Protein AF-A0A8S2DH14-F1 (afdb_monomer)

Radius of gyration: 29.15 Å; Cα contacts (8 Å, |Δi|>4): 293; chains: 1; bounding box: 58×43×90 Å

Mean predicted aligned error: 15.16 Å

Organism: NCBI:txid1234261

Structure (mmCIF, N/CA/C/O backbone):
data_AF-A0A8S2DH14-F1
#
_entry.id   AF-A0A8S2DH14-F1
#
loop_
_atom_site.group_PDB
_atom_site.id
_atom_site.type_symbol
_atom_site.label_atom_id
_atom_site.label_alt_id
_atom_site.label_comp_id
_atom_site.label_asym_id
_atom_site.label_entity_id
_atom_site.label_seq_id
_atom_site.pdbx_PDB_ins_code
_atom_site.Cartn_x
_atom_site.Cartn_y
_atom_site.Cartn_z
_atom_site.occupancy
_atom_site.B_iso_or_equiv
_atom_site.auth_seq_id
_atom_site.auth_comp_id
_atom_site.auth_asym_id
_atom_site.auth_atom_id
_atom_site.pdbx_PDB_model_num
ATOM 1 N N . MET A 1 1 ? -22.260 26.539 -46.257 1.00 42.88 1 MET A N 1
ATOM 2 C CA . MET A 1 1 ? -20.957 26.061 -45.750 1.00 42.88 1 MET A CA 1
ATOM 3 C C . MET A 1 1 ? -20.647 24.767 -46.480 1.00 42.88 1 MET A C 1
ATOM 5 O O . MET A 1 1 ? -21.406 23.822 -46.324 1.00 42.88 1 MET A O 1
ATOM 9 N N . GLY A 1 2 ? -19.657 24.765 -47.376 1.00 46.06 2 GLY A N 1
ATOM 10 C CA . GLY A 1 2 ? -19.306 23.575 -48.156 1.00 46.06 2 GLY A CA 1
ATOM 11 C C . GLY A 1 2 ? -18.480 22.616 -47.307 1.00 46.06 2 GLY A C 1
ATOM 12 O O . GLY A 1 2 ? -17.455 23.019 -46.765 1.00 46.06 2 GLY A O 1
ATOM 13 N N . THR A 1 3 ? -18.944 21.380 -47.149 1.00 51.88 3 THR A N 1
ATOM 14 C CA . THR A 1 3 ? -18.203 20.317 -46.469 1.00 51.88 3 THR A CA 1
ATOM 15 C C . THR A 1 3 ? -17.083 19.818 -47.379 1.00 51.88 3 THR A C 1
ATOM 17 O O . THR A 1 3 ? -17.303 19.553 -48.561 1.00 51.88 3 THR A O 1
ATOM 20 N N . ILE A 1 4 ? -15.865 19.718 -46.840 1.00 51.81 4 ILE A N 1
ATOM 21 C CA . ILE A 1 4 ? -14.728 19.147 -47.567 1.00 51.81 4 ILE A CA 1
ATOM 22 C C . ILE A 1 4 ? -15.065 17.677 -47.870 1.00 51.81 4 ILE A C 1
ATOM 24 O O . ILE A 1 4 ? -15.436 16.949 -46.945 1.00 51.81 4 ILE A O 1
ATOM 28 N N . PRO A 1 5 ? -14.976 17.226 -49.136 1.00 62.69 5 PRO A N 1
ATOM 29 C CA . PRO A 1 5 ? -15.282 15.850 -49.495 1.00 62.69 5 PRO A CA 1
ATOM 30 C C . PRO A 1 5 ? -14.409 14.876 -48.686 1.00 62.69 5 PRO A C 1
ATOM 32 O O . PRO A 1 5 ? -13.194 15.079 -48.627 1.00 62.69 5 PRO A O 1
ATOM 35 N N . PRO A 1 6 ? -14.973 13.803 -48.101 1.00 59.50 6 PRO A N 1
ATOM 36 C CA . PRO A 1 6 ? -14.222 12.831 -47.301 1.00 59.50 6 PRO A CA 1
ATOM 37 C C . PRO A 1 6 ? -13.006 12.249 -48.031 1.00 59.50 6 PRO A C 1
ATOM 39 O O . PRO A 1 6 ? -11.978 11.990 -47.419 1.00 59.50 6 PRO A O 1
ATOM 42 N N . THR A 1 7 ? -13.087 12.110 -49.355 1.00 53.84 7 THR A N 1
ATOM 43 C CA . THR A 1 7 ? -11.982 11.682 -50.221 1.00 53.84 7 THR A CA 1
ATOM 44 C C . THR A 1 7 ? -10.825 12.673 -50.249 1.00 53.84 7 THR A C 1
ATOM 46 O O . THR A 1 7 ? -9.676 12.241 -50.285 1.00 53.84 7 THR A O 1
ATOM 49 N N . LEU A 1 8 ? -11.102 13.980 -50.195 1.00 52.19 8 LEU A N 1
ATOM 50 C CA . LEU A 1 8 ? -10.080 15.026 -50.119 1.00 52.19 8 LEU A CA 1
ATOM 51 C C . LEU A 1 8 ? -9.415 15.028 -48.736 1.00 52.19 8 LEU A C 1
ATOM 53 O O . LEU A 1 8 ? -8.199 15.118 -48.631 1.00 52.19 8 LEU A O 1
ATOM 57 N N . LEU A 1 9 ? -10.209 14.839 -47.678 1.00 56.41 9 LEU A N 1
ATOM 58 C CA . LEU A 1 9 ? -9.703 14.724 -46.309 1.00 56.41 9 LEU A CA 1
ATOM 59 C C . LEU A 1 9 ? -8.804 13.486 -46.154 1.00 56.41 9 LEU A C 1
ATOM 61 O O . LEU A 1 9 ? -7.712 13.576 -45.605 1.00 56.41 9 LEU A O 1
ATOM 65 N N . MET A 1 10 ? -9.222 12.346 -46.711 1.00 52.28 10 MET A N 1
ATOM 66 C CA . MET A 1 10 ? -8.449 11.102 -46.691 1.00 52.28 10 MET A CA 1
ATOM 67 C C . MET A 1 10 ? -7.148 11.219 -47.490 1.00 52.28 10 MET A C 1
ATOM 69 O O . MET A 1 10 ? -6.123 10.694 -47.073 1.00 52.28 10 MET A O 1
ATOM 73 N N . SER A 1 11 ? -7.163 11.926 -48.624 1.00 53.81 11 SER A N 1
ATOM 74 C CA . SER A 1 11 ? -5.949 12.153 -49.416 1.00 53.81 11 SER A CA 1
ATOM 75 C C . SER A 1 11 ? -5.001 13.155 -48.755 1.00 53.81 11 SER A C 1
ATOM 77 O O . SER A 1 11 ? -3.795 12.949 -48.818 1.00 53.81 11 SER A O 1
ATOM 79 N N . MET A 1 12 ? -5.511 14.156 -48.031 1.00 54.38 12 MET A N 1
ATOM 80 C CA . MET A 1 12 ? -4.683 15.020 -47.181 1.00 54.38 12 MET A CA 1
ATOM 81 C C . MET A 1 12 ? -4.032 14.235 -46.034 1.00 54.38 12 MET A C 1
ATOM 83 O O . MET A 1 12 ? -2.823 14.340 -45.850 1.00 54.38 12 MET A O 1
ATOM 87 N N . TYR A 1 13 ? -4.791 13.380 -45.338 1.00 53.69 13 TYR A N 1
ATOM 88 C CA . TYR A 1 13 ? -4.248 12.494 -44.300 1.00 53.69 13 TYR A CA 1
ATOM 89 C C . TYR A 1 13 ? -3.210 11.515 -44.861 1.00 53.69 13 TYR A C 1
ATOM 91 O O . TYR A 1 13 ? -2.157 11.326 -44.263 1.00 53.69 13 TYR A O 1
ATOM 99 N N . LEU A 1 14 ? -3.463 10.916 -46.027 1.00 51.41 14 LEU A N 1
ATOM 100 C CA . LEU A 1 14 ? -2.501 10.022 -46.676 1.00 51.41 14 LEU A CA 1
ATOM 101 C C . LEU A 1 14 ? -1.251 10.767 -47.157 1.00 51.41 14 LEU A C 1
ATOM 103 O O . LEU A 1 14 ? -0.165 10.204 -47.089 1.00 51.41 14 LEU A O 1
ATOM 107 N N . SER A 1 15 ? -1.368 12.023 -47.596 1.00 52.41 15 SER A N 1
ATOM 108 C CA . SER A 1 15 ? -0.214 12.863 -47.935 1.00 52.41 15 SER A CA 1
ATOM 109 C C . SER A 1 15 ? 0.594 13.284 -46.707 1.00 52.41 15 SER A C 1
ATOM 111 O O . SER A 1 15 ? 1.819 13.277 -46.782 1.00 52.41 15 SER A O 1
ATOM 113 N N . GLU A 1 16 ? -0.042 13.594 -45.574 1.00 51.75 16 GLU A N 1
ATOM 114 C CA . GLU A 1 16 ? 0.664 13.845 -44.308 1.00 51.75 16 GLU A CA 1
ATOM 115 C C . GLU A 1 16 ? 1.361 12.584 -43.791 1.00 51.75 16 GLU A C 1
ATOM 117 O O . GLU A 1 16 ? 2.526 12.639 -43.403 1.00 51.75 16 GLU A O 1
ATOM 122 N N . VAL A 1 17 ? 0.696 11.428 -43.863 1.00 52.25 17 VAL A N 1
ATOM 123 C CA . VAL A 1 17 ? 1.301 10.135 -43.519 1.00 52.25 17 VAL A CA 1
ATOM 124 C C . VAL A 1 17 ? 2.444 9.798 -44.478 1.00 52.25 17 VAL A C 1
ATOM 126 O O . VAL A 1 17 ? 3.484 9.337 -44.027 1.00 52.25 17 VAL A O 1
ATOM 129 N N . ALA A 1 18 ? 2.320 10.080 -45.777 1.00 52.22 18 ALA A N 1
ATOM 130 C CA . ALA A 1 18 ? 3.398 9.883 -46.746 1.00 52.22 18 ALA A CA 1
ATOM 131 C C . ALA A 1 18 ? 4.585 10.826 -46.498 1.00 52.22 18 ALA A C 1
ATOM 133 O O . ALA A 1 18 ? 5.729 10.404 -46.624 1.00 52.22 18 ALA A O 1
ATOM 134 N N . LEU A 1 19 ? 4.342 12.078 -46.096 1.00 53.91 19 LEU A N 1
ATOM 135 C CA . LEU A 1 19 ? 5.395 13.002 -45.665 1.00 53.91 19 LEU A CA 1
ATOM 136 C C . LEU A 1 19 ? 6.075 12.521 -44.380 1.00 53.91 19 LEU A C 1
ATOM 138 O O . LEU A 1 19 ? 7.290 12.637 -44.265 1.00 53.91 19 LEU A O 1
ATOM 142 N N . TYR A 1 20 ? 5.322 11.935 -43.448 1.00 47.81 20 TYR A N 1
ATOM 143 C CA . TYR A 1 20 ? 5.866 11.360 -42.219 1.00 47.81 20 TYR A CA 1
ATOM 144 C C . TYR A 1 20 ? 6.663 10.075 -42.484 1.00 47.81 20 TYR A C 1
ATOM 146 O O . TYR A 1 20 ? 7.730 9.883 -41.909 1.00 47.81 20 TYR A O 1
ATOM 154 N N . ILE A 1 21 ? 6.201 9.225 -43.405 1.00 51.66 21 ILE A N 1
ATOM 155 C CA . ILE A 1 21 ? 6.921 8.029 -43.863 1.00 51.66 21 ILE A CA 1
ATOM 156 C C . ILE A 1 21 ? 8.185 8.427 -44.622 1.00 51.66 21 ILE A C 1
ATOM 158 O O . ILE A 1 21 ? 9.225 7.839 -44.368 1.00 51.66 21 ILE A O 1
ATOM 162 N N . ASN A 1 22 ? 8.138 9.443 -45.487 1.00 50.62 22 ASN A N 1
ATOM 163 C CA . ASN A 1 22 ? 9.324 9.951 -46.177 1.00 50.62 22 ASN A CA 1
ATOM 164 C C . ASN A 1 22 ? 10.293 10.637 -45.210 1.00 50.62 22 ASN A C 1
ATOM 166 O O . ASN A 1 22 ? 11.495 10.504 -45.376 1.00 50.62 22 ASN A O 1
ATOM 170 N N . PHE A 1 23 ? 9.798 11.325 -44.177 1.00 60.16 23 PHE A N 1
ATOM 171 C CA . PHE A 1 23 ? 10.639 11.856 -43.104 1.00 60.16 23 PHE A CA 1
ATOM 172 C C . PHE A 1 23 ? 11.306 10.731 -42.310 1.00 60.16 23 PHE A C 1
ATOM 174 O O . PHE A 1 23 ? 12.488 10.836 -42.004 1.00 60.16 23 PHE A O 1
ATOM 181 N N . LEU A 1 24 ? 10.580 9.654 -41.997 1.00 46.53 24 LEU A N 1
ATOM 182 C CA . LEU A 1 24 ? 11.148 8.473 -41.353 1.00 46.53 24 LEU A CA 1
ATOM 183 C C . LEU A 1 24 ? 12.152 7.773 -42.276 1.00 46.53 24 LEU A C 1
ATOM 185 O O . LEU A 1 24 ? 13.243 7.466 -41.818 1.00 46.53 24 LEU A O 1
ATOM 189 N N . ASP A 1 25 ? 11.842 7.581 -43.560 1.00 47.50 25 ASP A N 1
ATOM 190 C CA . ASP A 1 25 ? 12.748 6.971 -44.542 1.00 47.50 25 ASP A CA 1
ATOM 191 C C . ASP A 1 25 ? 13.993 7.844 -44.750 1.00 47.50 25 ASP A C 1
ATOM 193 O O . ASP A 1 25 ? 15.090 7.314 -44.725 1.00 47.50 25 ASP A O 1
ATOM 197 N N . ASP A 1 26 ? 13.884 9.174 -44.819 1.00 50.38 26 ASP A N 1
ATOM 198 C CA . ASP A 1 26 ? 15.039 10.085 -44.860 1.00 50.38 26 ASP A CA 1
ATOM 199 C C . ASP A 1 26 ? 15.812 10.114 -43.535 1.00 50.38 26 ASP A C 1
ATOM 201 O O . ASP A 1 26 ? 17.038 10.224 -43.540 1.00 50.38 26 ASP A O 1
ATOM 205 N N . PHE A 1 27 ? 15.127 10.012 -42.393 1.00 51.66 27 PHE A N 1
ATOM 206 C CA . PHE A 1 27 ? 15.755 9.927 -41.074 1.00 51.66 27 PHE A CA 1
ATOM 207 C C . PHE A 1 27 ? 16.523 8.616 -40.911 1.00 51.66 27 PHE A C 1
ATOM 209 O O . PHE A 1 27 ? 17.618 8.625 -40.354 1.00 51.66 27 PHE A O 1
ATOM 216 N N . PHE A 1 28 ? 15.992 7.506 -41.428 1.00 46.25 28 PHE A N 1
ATOM 217 C CA . PHE A 1 28 ? 16.669 6.216 -41.451 1.00 46.25 28 PHE A CA 1
ATOM 218 C C . PHE A 1 28 ? 17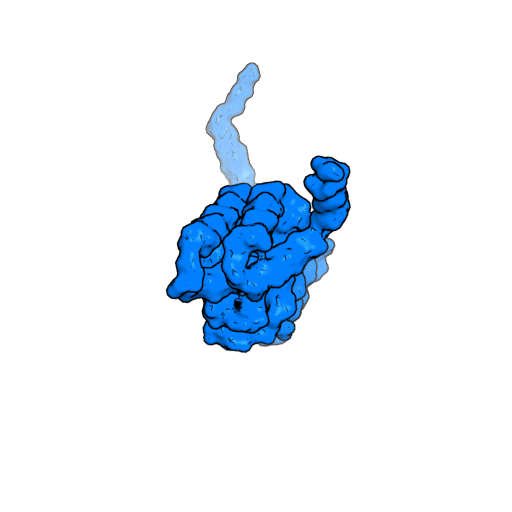.770 6.188 -42.520 1.00 46.25 28 PHE A C 1
ATOM 220 O O . PHE A 1 28 ? 18.884 5.793 -42.198 1.00 46.25 28 PHE A O 1
ATOM 227 N N . ARG A 1 29 ? 17.534 6.720 -43.727 1.00 45.66 29 ARG A N 1
ATOM 228 C CA . ARG A 1 29 ? 18.496 6.756 -44.844 1.00 45.66 29 ARG A CA 1
ATOM 229 C C . ARG A 1 29 ? 19.694 7.657 -44.598 1.00 45.66 29 ARG A C 1
ATOM 231 O O . ARG A 1 29 ? 20.824 7.229 -44.809 1.00 45.66 29 ARG A O 1
ATOM 238 N N . LYS A 1 30 ? 19.493 8.867 -44.063 1.00 45.09 30 LYS A N 1
ATOM 239 C CA . LYS A 1 30 ? 20.612 9.733 -43.637 1.00 45.09 30 LYS A CA 1
ATOM 240 C C . LYS A 1 30 ? 21.400 9.150 -42.466 1.00 45.09 30 LYS A C 1
ATOM 242 O O . LYS A 1 30 ? 22.522 9.585 -42.230 1.00 45.09 30 LYS A O 1
ATOM 247 N N . LYS A 1 31 ? 20.839 8.172 -41.747 1.00 44.69 31 LYS A N 1
ATOM 248 C CA . LYS A 1 31 ? 21.550 7.384 -40.734 1.00 44.69 31 LYS A CA 1
ATOM 249 C C . LYS A 1 31 ? 22.235 6.136 -41.304 1.00 44.69 31 LYS A C 1
ATOM 251 O O . LYS A 1 31 ? 23.072 5.579 -40.607 1.00 44.69 31 LYS A O 1
ATOM 256 N N . THR A 1 32 ? 21.903 5.708 -42.525 1.00 41.78 32 THR A N 1
ATOM 257 C CA . THR A 1 32 ? 22.422 4.477 -43.154 1.00 41.78 32 THR A CA 1
ATOM 258 C C . THR A 1 32 ? 23.358 4.699 -44.346 1.00 41.78 32 THR A C 1
ATOM 260 O O . THR A 1 32 ? 23.908 3.722 -44.833 1.00 41.78 32 THR A O 1
ATOM 263 N N . ASP A 1 33 ? 23.600 5.933 -44.802 1.00 34.25 33 ASP A N 1
ATOM 264 C CA . ASP A 1 33 ? 24.620 6.222 -45.838 1.00 34.25 33 ASP A CA 1
ATOM 265 C C . ASP A 1 33 ? 26.063 6.313 -45.288 1.00 34.25 33 ASP A C 1
ATOM 267 O O . ASP A 1 33 ? 27.000 6.701 -45.988 1.00 34.25 33 ASP A O 1
ATOM 271 N N . HIS A 1 34 ? 26.271 5.890 -44.039 1.00 37.38 34 HIS A N 1
ATOM 272 C CA . HIS A 1 34 ? 27.568 5.404 -43.588 1.00 37.38 34 HIS A CA 1
ATOM 273 C C . HIS A 1 34 ? 27.504 3.884 -43.444 1.00 37.38 34 HIS A C 1
ATOM 275 O O . HIS A 1 34 ? 26.633 3.351 -42.764 1.00 37.38 34 HIS A O 1
ATOM 281 N N . ASP A 1 35 ? 28.455 3.230 -44.104 1.00 34.91 35 ASP A N 1
ATOM 282 C CA . ASP A 1 35 ? 28.741 1.796 -44.247 1.00 34.91 35 ASP A CA 1
ATOM 283 C C . ASP A 1 35 ? 28.979 1.018 -42.926 1.00 34.91 35 ASP A C 1
ATOM 285 O O . ASP A 1 35 ? 29.773 0.082 -42.848 1.00 34.91 35 ASP A O 1
ATOM 289 N N . THR A 1 36 ? 28.284 1.369 -41.850 1.00 34.41 36 THR A N 1
ATOM 290 C CA . THR A 1 36 ? 28.313 0.675 -40.568 1.00 34.41 36 THR A CA 1
ATOM 291 C C . THR A 1 36 ? 26.886 0.419 -40.114 1.00 34.41 36 THR A C 1
ATOM 293 O O . THR A 1 36 ? 26.244 1.227 -39.445 1.00 34.41 36 THR A O 1
ATOM 296 N N . VAL A 1 37 ? 26.409 -0.793 -40.395 1.00 36.47 37 VAL A N 1
ATOM 297 C CA . VAL A 1 37 ? 25.467 -1.487 -39.510 1.00 36.47 37 VAL A CA 1
ATOM 298 C C . VAL A 1 37 ? 26.201 -1.743 -38.185 1.00 36.47 37 VAL A C 1
ATOM 300 O O . VAL A 1 37 ? 26.492 -2.876 -37.813 1.00 36.47 37 VAL A O 1
ATOM 303 N N . ASP A 1 38 ? 26.535 -0.671 -37.469 1.00 38.56 38 ASP A N 1
ATOM 304 C CA . ASP A 1 38 ? 26.726 -0.725 -36.036 1.00 38.56 38 ASP A CA 1
ATOM 305 C C . ASP A 1 38 ? 25.326 -0.953 -35.482 1.00 38.56 38 ASP A C 1
ATOM 307 O O . ASP A 1 38 ? 24.526 -0.040 -35.267 1.00 38.56 38 ASP A O 1
ATOM 311 N N . ARG A 1 39 ? 25.019 -2.234 -35.258 1.00 42.91 39 ARG A N 1
ATOM 312 C CA . ARG A 1 39 ? 24.286 -2.614 -34.055 1.00 42.91 39 ARG A CA 1
ATOM 313 C C . ARG A 1 39 ? 24.833 -1.715 -32.954 1.00 42.91 39 ARG A C 1
ATOM 315 O O . ARG A 1 39 ? 25.986 -1.902 -32.579 1.00 42.91 39 ARG A O 1
ATOM 322 N N . LEU A 1 40 ? 24.071 -0.715 -32.507 1.00 50.03 40 LEU A N 1
ATOM 323 C CA . LEU A 1 40 ? 24.457 0.058 -31.334 1.00 50.03 40 LEU A CA 1
ATOM 324 C C . LEU A 1 40 ? 24.786 -0.987 -30.271 1.00 50.03 40 LEU A C 1
ATOM 326 O O . LEU A 1 40 ? 23.909 -1.764 -29.887 1.00 50.03 40 LEU A O 1
ATOM 330 N N . SER A 1 41 ? 26.062 -1.097 -29.901 1.00 62.97 41 SER A N 1
ATOM 331 C CA . SER A 1 41 ? 26.465 -2.000 -28.834 1.00 62.97 41 SER A CA 1
ATOM 332 C C . SER A 1 41 ? 25.617 -1.650 -27.614 1.00 62.97 41 SER A C 1
ATOM 334 O O . SER A 1 41 ? 25.221 -0.490 -27.447 1.00 62.97 41 SER A O 1
ATOM 336 N N . SER A 1 42 ? 25.307 -2.620 -26.756 1.00 63.62 42 SER A N 1
ATOM 337 C CA . SER A 1 42 ? 24.487 -2.357 -25.566 1.00 63.62 42 SER A CA 1
ATOM 338 C C . SER A 1 42 ? 25.031 -1.177 -24.746 1.00 63.62 42 SER A C 1
ATOM 340 O O . SER A 1 42 ? 24.257 -0.394 -24.210 1.00 63.62 42 SER A O 1
ATOM 342 N N . GLN A 1 43 ? 26.348 -0.951 -24.781 1.00 69.25 43 GLN A N 1
ATOM 343 C CA . GLN A 1 43 ? 27.013 0.227 -24.224 1.00 69.25 43 GLN A CA 1
ATOM 344 C C . GLN A 1 43 ? 26.606 1.559 -24.886 1.00 69.25 43 GLN A C 1
ATOM 346 O O . GLN A 1 43 ? 26.261 2.506 -24.187 1.00 69.25 43 GLN A O 1
ATOM 351 N N . SER A 1 44 ? 26.579 1.647 -26.220 1.00 69.56 44 SER A N 1
ATOM 352 C CA . SER A 1 44 ? 26.161 2.867 -26.931 1.00 69.56 44 SER A CA 1
ATOM 353 C C . SER A 1 44 ? 24.688 3.218 -26.674 1.00 69.56 44 SER A C 1
ATOM 355 O O . SER A 1 44 ? 24.324 4.396 -26.565 1.00 69.56 44 SER A O 1
ATOM 357 N N . LEU A 1 45 ? 23.833 2.199 -26.516 1.00 71.62 45 LEU A N 1
ATOM 358 C CA . LEU A 1 45 ? 22.436 2.384 -26.115 1.00 71.62 45 LEU A CA 1
ATOM 359 C C . LEU A 1 45 ? 22.323 2.945 -24.695 1.00 71.62 45 LEU A C 1
ATOM 361 O O . LEU A 1 45 ? 21.574 3.903 -24.487 1.00 71.62 45 LEU A O 1
ATOM 365 N N . VAL A 1 46 ? 23.082 2.395 -23.741 1.00 74.69 46 VAL A N 1
ATOM 366 C CA . VAL A 1 46 ? 23.099 2.887 -22.357 1.00 74.69 46 VAL A CA 1
ATOM 367 C C . VAL A 1 46 ? 23.617 4.325 -22.290 1.00 74.69 46 VAL A C 1
ATOM 369 O O . VAL A 1 46 ? 22.960 5.175 -21.694 1.00 74.69 46 VAL A O 1
ATOM 372 N N . GLU A 1 47 ? 24.728 4.643 -22.956 1.00 79.44 47 GLU A N 1
ATOM 373 C CA . GLU A 1 47 ? 25.288 6.001 -22.976 1.00 79.44 47 GLU A CA 1
ATOM 374 C C . GLU A 1 47 ? 24.307 7.022 -23.561 1.00 79.44 47 GLU A C 1
ATOM 376 O O . GLU A 1 47 ? 24.133 8.113 -23.012 1.00 79.44 47 GLU A O 1
ATOM 381 N N . THR A 1 48 ? 23.613 6.661 -24.642 1.00 77.12 48 THR A N 1
ATOM 382 C CA . THR A 1 48 ? 22.578 7.520 -25.231 1.00 77.12 48 THR A CA 1
ATOM 383 C C . THR A 1 48 ? 21.409 7.713 -24.262 1.00 77.12 48 THR A C 1
ATOM 385 O O . THR A 1 48 ? 20.904 8.826 -24.117 1.00 77.12 48 THR A O 1
ATOM 388 N N . CYS A 1 49 ? 20.996 6.651 -23.567 1.00 81.38 49 CYS A N 1
ATOM 389 C CA . CYS A 1 49 ? 19.933 6.713 -22.570 1.00 81.38 49 CYS A CA 1
ATOM 390 C C . CYS A 1 49 ? 20.311 7.617 -21.386 1.00 81.38 49 CYS A C 1
ATOM 392 O O . CYS A 1 49 ? 19.515 8.467 -20.991 1.00 81.38 49 CYS A O 1
ATOM 394 N N . LEU A 1 50 ? 21.535 7.495 -20.865 1.00 82.81 50 LEU A N 1
ATOM 395 C CA . LEU A 1 50 ? 22.058 8.348 -19.795 1.00 82.81 50 LEU A CA 1
ATOM 396 C C . LEU A 1 50 ? 22.100 9.819 -20.220 1.00 82.81 50 LEU A C 1
ATOM 398 O O . LEU A 1 50 ? 21.604 10.682 -19.504 1.00 82.81 50 LEU A O 1
ATOM 402 N N . GLN A 1 51 ? 22.589 10.108 -21.428 1.00 81.12 51 GLN A N 1
ATOM 403 C CA . GLN A 1 51 ? 22.592 11.475 -21.953 1.00 81.12 51 GLN A CA 1
ATOM 404 C C . GLN A 1 51 ? 21.185 12.069 -22.073 1.00 81.12 51 GLN A C 1
ATOM 406 O O . GLN A 1 51 ? 21.020 13.276 -21.899 1.00 81.12 51 GLN A O 1
ATOM 411 N N . LEU A 1 52 ? 20.175 11.265 -22.414 1.00 76.19 52 LEU A N 1
ATOM 412 C CA . LEU A 1 52 ? 18.788 11.731 -22.466 1.00 76.19 52 LEU A CA 1
ATOM 413 C C . LEU A 1 52 ? 18.221 11.961 -21.062 1.00 76.19 52 LEU A C 1
ATOM 415 O O . LEU A 1 52 ? 17.613 13.006 -20.833 1.00 76.19 52 LEU A O 1
ATOM 419 N N . LEU A 1 53 ? 18.486 11.050 -20.121 1.00 78.44 53 LEU A N 1
ATOM 420 C CA . LEU A 1 53 ? 18.107 11.207 -18.714 1.00 78.44 53 LEU A CA 1
ATOM 421 C C . LEU A 1 53 ? 18.694 12.492 -18.105 1.00 78.44 53 LEU A C 1
ATOM 423 O O . LEU A 1 53 ? 17.959 13.208 -17.421 1.00 78.44 53 LEU A O 1
ATOM 427 N N . ASP A 1 54 ? 19.954 12.811 -18.424 1.00 74.06 54 ASP A N 1
ATOM 428 C CA . ASP A 1 54 ? 20.674 14.009 -17.965 1.00 74.06 54 ASP A CA 1
ATOM 429 C C . ASP A 1 54 ? 20.200 15.305 -18.650 1.00 74.06 54 ASP A C 1
ATOM 431 O O . ASP A 1 54 ? 20.168 16.375 -18.037 1.00 74.06 54 ASP A O 1
ATOM 435 N N . LYS A 1 55 ? 19.844 15.244 -19.942 1.00 67.19 55 LYS A N 1
ATOM 436 C CA . LYS A 1 55 ? 19.374 16.412 -20.715 1.00 67.19 55 LYS A CA 1
ATOM 437 C C . LYS A 1 55 ? 17.942 16.804 -20.381 1.00 67.19 55 LYS A C 1
ATOM 439 O O . LYS A 1 55 ? 17.584 17.979 -20.511 1.00 67.19 55 LYS A O 1
ATOM 444 N N . GLU A 1 56 ? 17.116 15.845 -19.976 1.00 62.16 56 GLU A N 1
ATOM 445 C CA . GLU A 1 56 ? 15.767 16.110 -19.500 1.00 62.16 56 GLU A CA 1
ATOM 446 C C . GLU A 1 56 ? 15.830 16.889 -18.177 1.00 62.16 56 GLU A C 1
ATOM 448 O O . GLU A 1 56 ? 15.832 16.319 -17.090 1.00 62.16 56 GLU A O 1
ATOM 453 N N . ARG A 1 57 ? 15.816 18.227 -18.282 1.00 51.88 57 ARG A N 1
ATOM 454 C CA . ARG A 1 57 ? 15.686 19.193 -17.168 1.00 51.88 57 ARG A CA 1
ATOM 455 C C . ARG A 1 57 ? 14.412 19.021 -16.325 1.00 51.88 57 ARG A C 1
ATOM 457 O O . ARG A 1 57 ? 14.193 19.790 -15.395 1.00 51.88 57 ARG A O 1
ATOM 464 N N . ILE A 1 58 ? 13.547 18.081 -16.689 1.00 55.53 58 ILE A N 1
ATOM 465 C CA . ILE A 1 58 ? 12.231 17.864 -16.108 1.00 55.53 58 ILE A CA 1
ATOM 466 C C . ILE A 1 58 ? 12.285 16.536 -15.358 1.00 55.53 58 ILE A C 1
ATOM 468 O O . ILE A 1 58 ? 12.758 15.530 -15.884 1.00 55.53 58 ILE A O 1
ATOM 472 N N . GLU A 1 59 ? 11.750 16.521 -14.142 1.00 72.88 59 GLU A N 1
ATOM 473 C CA . GLU A 1 59 ? 11.602 15.328 -13.299 1.00 72.88 59 GLU A CA 1
ATOM 474 C C . GLU A 1 59 ? 10.641 14.265 -13.896 1.00 72.88 59 GLU A C 1
ATOM 476 O O . GLU A 1 59 ? 10.287 13.297 -13.225 1.00 72.88 59 GLU A O 1
ATOM 481 N N . LEU A 1 60 ? 10.200 14.435 -15.149 1.00 82.88 60 LEU A N 1
ATOM 482 C CA . LEU A 1 60 ? 9.269 13.565 -15.862 1.00 82.88 60 LEU A CA 1
ATOM 483 C C . LEU A 1 60 ? 10.016 12.677 -16.856 1.00 82.88 60 LEU A C 1
ATOM 485 O O . LEU A 1 60 ? 10.689 13.181 -17.749 1.00 82.88 60 LEU A O 1
ATOM 489 N N . LEU A 1 61 ? 9.819 11.366 -16.745 1.00 86.25 61 LEU A N 1
ATOM 490 C CA . LEU A 1 61 ? 10.326 10.380 -17.693 1.00 86.25 61 LEU A CA 1
ATOM 491 C C . LEU A 1 61 ? 9.468 10.355 -18.973 1.00 86.25 61 LEU A C 1
ATOM 493 O O . LEU A 1 61 ? 8.251 10.123 -18.929 1.00 86.25 61 LEU A O 1
ATOM 497 N N . THR A 1 62 ? 10.098 10.571 -20.128 1.00 86.94 62 THR A N 1
ATOM 498 C CA . THR A 1 62 ? 9.422 10.526 -21.434 1.00 86.94 62 THR A CA 1
ATOM 499 C C . THR A 1 62 ? 9.284 9.102 -21.982 1.00 86.94 62 THR A C 1
ATOM 501 O O . THR A 1 62 ? 10.043 8.199 -21.628 1.00 86.94 62 THR A O 1
ATOM 504 N N . VAL A 1 63 ? 8.333 8.893 -22.904 1.00 85.75 63 VAL A N 1
ATOM 505 C CA . VAL A 1 63 ? 8.148 7.596 -23.587 1.00 85.75 63 VAL A CA 1
ATOM 506 C C . VAL A 1 63 ? 9.399 7.157 -24.347 1.00 85.75 63 VAL A C 1
ATOM 508 O O . VAL A 1 63 ? 9.703 5.967 -24.385 1.00 85.75 63 VAL A O 1
ATOM 511 N N . GLN A 1 64 ? 10.157 8.103 -24.909 1.00 83.25 64 GLN A N 1
ATOM 512 C CA . GLN A 1 64 ? 11.391 7.808 -25.633 1.00 83.25 64 GLN A CA 1
ATOM 513 C C . GLN A 1 64 ? 12.425 7.176 -24.699 1.00 83.25 64 GLN A C 1
ATOM 515 O O . GLN A 1 64 ? 12.945 6.104 -25.003 1.00 83.25 64 GLN A O 1
ATOM 520 N N . VAL A 1 65 ? 12.676 7.797 -23.544 1.00 84.81 65 VAL A N 1
ATOM 521 C CA . VAL A 1 65 ? 13.630 7.275 -22.557 1.00 84.81 65 VAL A CA 1
ATOM 522 C C . VAL A 1 65 ? 13.137 5.955 -21.967 1.00 84.81 65 VAL A C 1
ATOM 524 O O . VAL A 1 65 ? 13.901 4.994 -21.906 1.00 84.81 65 VAL A O 1
ATOM 527 N N . ALA A 1 66 ? 11.850 5.857 -21.617 1.00 87.44 66 ALA A N 1
ATOM 528 C CA . ALA A 1 66 ? 11.266 4.616 -21.109 1.00 87.44 66 ALA A CA 1
ATOM 529 C C . ALA A 1 66 ? 11.408 3.451 -22.109 1.00 87.44 66 ALA A C 1
ATOM 531 O O . ALA A 1 66 ? 11.738 2.325 -21.730 1.00 87.44 66 ALA A O 1
ATOM 532 N N . THR A 1 67 ? 11.216 3.721 -23.402 1.00 85.00 67 THR A N 1
ATOM 533 C CA . THR A 1 67 ? 11.386 2.720 -24.465 1.00 85.00 67 THR A CA 1
ATOM 534 C C . THR A 1 67 ? 12.847 2.297 -24.590 1.00 85.00 67 THR A C 1
ATOM 536 O O . THR A 1 67 ? 13.127 1.112 -24.728 1.00 85.00 67 THR A O 1
ATOM 539 N N . MET A 1 68 ? 13.797 3.232 -24.493 1.00 83.38 68 MET A N 1
ATOM 540 C CA . MET A 1 68 ? 15.225 2.901 -24.548 1.00 83.38 68 MET A CA 1
ATOM 541 C C . MET A 1 68 ? 15.661 2.026 -23.373 1.00 83.38 68 MET A C 1
ATOM 543 O O . MET A 1 68 ? 16.342 1.030 -23.599 1.00 83.38 68 MET A O 1
ATOM 547 N N . ILE A 1 69 ? 15.211 2.336 -22.153 1.00 86.25 69 ILE A N 1
ATOM 548 C CA . ILE A 1 69 ? 15.446 1.482 -20.980 1.00 86.25 69 ILE A CA 1
ATOM 549 C C . ILE A 1 69 ? 14.858 0.087 -21.228 1.00 86.25 69 ILE A C 1
ATOM 551 O O . ILE A 1 69 ? 15.558 -0.906 -21.074 1.00 86.25 69 ILE A O 1
ATOM 555 N N . SER A 1 70 ? 13.617 -0.009 -21.708 1.00 86.81 70 SER A N 1
ATOM 556 C CA . SER A 1 70 ? 12.972 -1.303 -21.998 1.00 86.81 70 SER A CA 1
ATOM 557 C C . SER A 1 70 ? 13.730 -2.120 -23.045 1.00 86.81 70 SER A C 1
ATOM 559 O O . SER A 1 70 ? 13.860 -3.337 -22.915 1.00 86.81 70 SER A O 1
ATOM 561 N N . THR A 1 71 ? 14.280 -1.462 -24.066 1.00 82.31 71 THR A N 1
ATOM 562 C CA . THR A 1 71 ? 15.152 -2.103 -25.056 1.00 82.31 71 THR A CA 1
ATOM 563 C C . THR A 1 71 ? 16.424 -2.633 -24.399 1.00 82.31 71 THR A C 1
ATOM 565 O O . THR A 1 71 ? 16.788 -3.777 -24.652 1.00 82.31 71 THR A O 1
ATOM 568 N N . VAL A 1 72 ? 17.073 -1.862 -23.517 1.00 80.88 72 VAL A N 1
ATOM 569 C CA . VAL A 1 72 ? 18.256 -2.317 -22.758 1.00 80.88 72 VAL A CA 1
ATOM 570 C C . VAL A 1 72 ? 17.928 -3.565 -21.929 1.00 80.88 72 VAL A C 1
ATOM 572 O O . VAL A 1 72 ? 18.676 -4.540 -22.003 1.00 80.88 72 VAL A O 1
ATOM 575 N N . LEU A 1 73 ? 16.793 -3.563 -21.218 1.00 81.38 73 LEU A N 1
ATOM 576 C CA . LEU A 1 73 ? 16.338 -4.676 -20.372 1.00 81.38 73 LEU A CA 1
ATOM 577 C C . LEU A 1 73 ? 15.985 -5.947 -21.169 1.00 81.38 73 LEU A C 1
ATOM 579 O O . LEU A 1 73 ? 16.229 -7.053 -20.697 1.00 81.38 73 LEU A O 1
ATOM 583 N N . SER A 1 74 ? 15.412 -5.804 -22.369 1.00 76.69 74 SER A N 1
ATOM 584 C CA . SER A 1 74 ? 14.870 -6.929 -23.155 1.00 76.69 74 SER A CA 1
ATOM 585 C C . SER A 1 74 ? 15.833 -7.515 -24.190 1.00 76.69 74 SER A C 1
ATOM 587 O O . SER A 1 74 ? 15.746 -8.701 -24.502 1.00 76.69 74 SER A O 1
ATOM 589 N N . THR A 1 75 ? 16.730 -6.706 -24.759 1.00 65.06 75 THR A N 1
ATOM 590 C CA . THR A 1 75 ? 17.548 -7.117 -25.917 1.00 65.06 75 THR A CA 1
ATOM 591 C C . THR A 1 75 ? 18.938 -7.612 -25.559 1.00 65.06 75 THR A C 1
ATOM 593 O O . THR A 1 75 ? 19.603 -8.199 -26.415 1.00 65.06 75 THR A O 1
ATOM 596 N N . THR A 1 76 ? 19.387 -7.411 -24.321 1.00 58.03 76 THR A N 1
ATOM 597 C CA . THR A 1 76 ? 20.760 -7.752 -23.965 1.00 58.03 76 THR A CA 1
ATOM 598 C C . THR A 1 76 ? 20.812 -9.016 -23.118 1.00 58.03 76 THR A C 1
ATOM 600 O O . THR A 1 76 ? 20.135 -9.079 -22.090 1.00 58.03 76 THR A O 1
ATOM 603 N N . PRO A 1 77 ? 21.618 -10.027 -23.498 1.00 56.62 77 PRO A N 1
ATOM 604 C CA . PRO A 1 77 ? 21.928 -11.128 -22.599 1.00 56.62 77 PRO A CA 1
ATOM 605 C C . PRO A 1 77 ? 22.399 -10.564 -21.256 1.00 56.62 77 PRO A C 1
ATOM 607 O O . PRO A 1 77 ? 23.250 -9.675 -21.230 1.00 56.62 77 PRO A O 1
ATOM 610 N N . GLN A 1 78 ? 21.882 -11.084 -20.137 1.00 57.19 78 GLN A N 1
ATOM 611 C CA . GLN A 1 78 ? 22.235 -10.630 -18.777 1.00 57.19 78 GLN A CA 1
ATOM 612 C C . GLN A 1 78 ? 23.755 -10.663 -18.488 1.00 57.19 78 GLN A C 1
ATOM 614 O O . GLN A 1 78 ? 24.213 -10.121 -17.487 1.00 57.19 7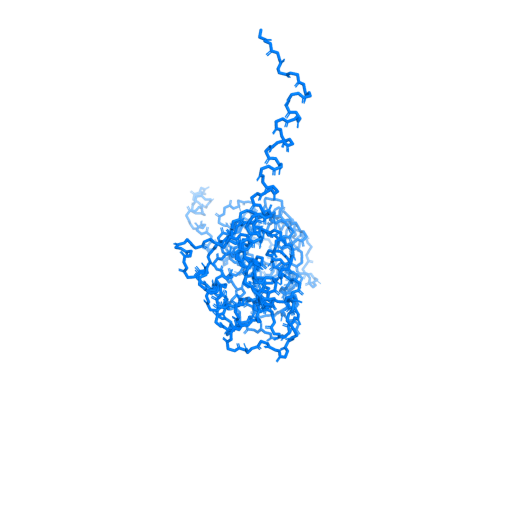8 GLN A O 1
ATOM 619 N N . THR A 1 79 ? 24.537 -11.308 -19.356 1.00 53.47 79 THR A N 1
ATOM 620 C CA . THR A 1 79 ? 25.995 -11.441 -19.302 1.00 53.47 79 THR A CA 1
ATOM 621 C C . THR A 1 79 ? 26.773 -10.326 -20.006 1.00 53.47 79 THR A C 1
ATOM 623 O O . THR A 1 79 ? 27.965 -10.202 -19.736 1.00 53.47 79 THR A O 1
ATOM 626 N N . ASP A 1 80 ? 26.141 -9.535 -20.882 1.00 57.12 80 ASP A N 1
ATOM 627 C CA . ASP A 1 80 ? 26.847 -8.652 -21.831 1.00 57.12 80 ASP A CA 1
ATOM 628 C C . ASP A 1 80 ? 26.758 -7.154 -21.484 1.00 57.12 80 ASP A C 1
ATOM 630 O O . ASP A 1 80 ? 27.521 -6.357 -22.031 1.00 57.12 80 ASP A O 1
ATOM 634 N N . ILE A 1 81 ? 25.873 -6.748 -20.563 1.00 63.66 81 ILE A N 1
ATOM 635 C CA . ILE A 1 81 ? 25.911 -5.393 -19.984 1.00 63.66 81 ILE A CA 1
ATOM 636 C C . ILE A 1 81 ? 26.753 -5.426 -18.719 1.00 63.66 81 ILE A C 1
ATOM 638 O O . ILE A 1 81 ? 26.496 -6.208 -17.802 1.00 63.66 81 ILE A O 1
ATOM 642 N N . ASP A 1 82 ? 27.731 -4.526 -18.650 1.00 69.38 82 ASP A N 1
ATOM 643 C CA . ASP A 1 82 ? 28.458 -4.273 -17.417 1.00 69.38 82 ASP A CA 1
ATOM 644 C C . ASP A 1 82 ? 27.471 -3.840 -16.322 1.00 69.38 82 ASP A C 1
ATOM 646 O O . ASP A 1 82 ? 26.707 -2.887 -16.481 1.00 69.38 82 ASP A O 1
ATOM 650 N N . LYS A 1 83 ? 27.501 -4.523 -15.176 1.00 74.06 83 LYS A N 1
ATOM 651 C CA . LYS A 1 83 ? 26.702 -4.163 -13.997 1.00 74.06 83 LYS A CA 1
ATOM 652 C C . LYS A 1 83 ? 26.870 -2.691 -13.617 1.00 74.06 83 LYS A C 1
ATOM 654 O O . LYS A 1 83 ? 25.937 -2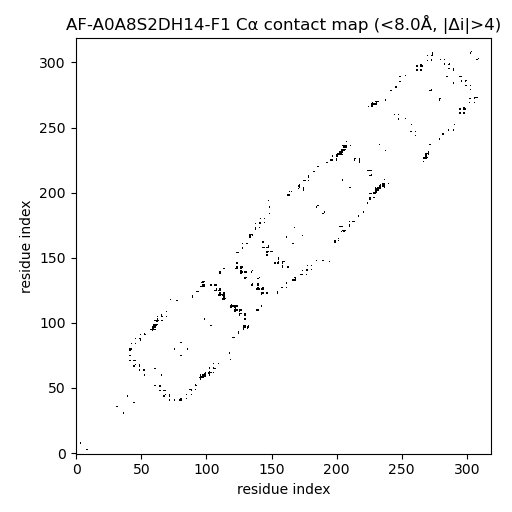.100 -13.081 1.00 74.06 83 LYS A O 1
ATOM 659 N N . SER A 1 84 ? 28.037 -2.107 -13.901 1.00 79.00 84 SER A N 1
ATOM 660 C CA . SER A 1 84 ? 28.296 -0.684 -13.685 1.00 79.00 84 SER A CA 1
ATOM 661 C C . SER A 1 84 ? 27.365 0.219 -14.511 1.00 79.00 84 SER A C 1
ATOM 663 O O . SER A 1 84 ? 26.889 1.229 -14.001 1.00 79.00 84 SER A O 1
ATOM 665 N N . GLU A 1 85 ? 27.024 -0.168 -15.740 1.00 79.12 85 GLU A N 1
ATOM 666 C CA . GLU A 1 85 ? 26.161 0.591 -16.649 1.00 79.12 85 GLU A CA 1
ATOM 667 C C . GLU A 1 85 ? 24.682 0.494 -16.257 1.00 79.12 85 GLU A C 1
ATOM 669 O O . GLU A 1 85 ? 23.973 1.503 -16.250 1.00 79.12 85 GLU A O 1
ATOM 674 N N . ILE A 1 86 ? 24.228 -0.689 -15.826 1.00 81.75 86 ILE A N 1
ATOM 675 C CA . ILE A 1 86 ? 22.895 -0.841 -15.221 1.00 81.75 86 ILE A CA 1
ATOM 676 C C . ILE A 1 86 ? 22.777 0.026 -13.968 1.00 81.75 86 ILE A C 1
ATOM 678 O O . ILE A 1 86 ? 21.831 0.800 -13.843 1.00 81.75 86 ILE A O 1
ATOM 682 N N . PHE A 1 87 ? 23.771 -0.035 -13.083 1.00 84.50 87 PHE A N 1
ATOM 683 C CA . PHE A 1 87 ? 23.785 0.778 -11.874 1.00 84.50 87 PHE A CA 1
ATOM 684 C C . PHE A 1 87 ? 23.744 2.282 -12.189 1.00 84.50 87 PHE A C 1
ATOM 686 O O . PHE A 1 87 ? 23.014 3.035 -11.548 1.00 84.50 87 PHE A O 1
ATOM 693 N N . ARG A 1 88 ? 24.473 2.748 -13.212 1.00 85.44 88 ARG A N 1
ATOM 694 C CA . ARG A 1 88 ? 24.413 4.152 -13.654 1.00 85.44 88 ARG A CA 1
ATOM 695 C C . ARG A 1 88 ? 23.015 4.550 -14.127 1.00 85.44 88 ARG A C 1
ATOM 697 O O . ARG A 1 88 ? 22.557 5.637 -13.777 1.00 85.44 88 ARG A O 1
ATOM 704 N N . LEU A 1 89 ? 22.333 3.687 -14.885 1.00 87.06 89 LEU A N 1
ATOM 705 C CA . LEU A 1 89 ? 20.949 3.926 -15.309 1.00 87.06 89 LEU A CA 1
ATOM 706 C C . LEU A 1 89 ? 19.993 3.998 -14.118 1.00 87.06 89 LEU A C 1
ATOM 708 O O . LEU A 1 89 ? 19.174 4.913 -14.056 1.00 87.06 89 LEU A O 1
ATOM 712 N N . GLU A 1 90 ? 20.126 3.080 -13.160 1.00 87.81 90 GLU A N 1
ATOM 713 C CA . GLU A 1 90 ? 19.331 3.085 -11.931 1.00 87.81 90 GLU A CA 1
ATOM 714 C C . GLU A 1 90 ? 19.502 4.396 -11.163 1.00 87.81 90 GLU A C 1
ATOM 716 O O . GLU A 1 90 ? 18.506 4.999 -10.770 1.00 87.81 90 GLU A O 1
ATOM 721 N N . GLN A 1 91 ? 20.745 4.857 -10.983 1.00 86.06 91 GLN A N 1
ATOM 722 C CA . GLN A 1 91 ? 21.045 6.110 -10.285 1.00 86.06 91 GLN A CA 1
ATOM 723 C C . GLN A 1 91 ? 20.482 7.329 -11.019 1.00 86.06 91 GLN A C 1
ATOM 725 O O . GLN A 1 91 ? 19.920 8.224 -10.389 1.00 86.06 91 GLN A O 1
ATOM 730 N N . ALA A 1 92 ? 20.587 7.367 -12.349 1.00 84.75 92 ALA A N 1
ATOM 731 C CA . ALA A 1 92 ? 20.022 8.454 -13.143 1.00 84.75 92 ALA A CA 1
ATOM 732 C C . ALA A 1 92 ? 18.486 8.493 -13.039 1.00 84.75 92 ALA A C 1
ATOM 734 O O . ALA A 1 92 ? 17.892 9.568 -12.920 1.00 84.75 92 ALA A O 1
ATOM 735 N N . LEU A 1 93 ? 17.836 7.327 -13.014 1.00 87.75 93 LEU A N 1
ATOM 736 C CA . LEU A 1 93 ? 16.383 7.206 -12.921 1.00 87.75 93 LEU A CA 1
ATOM 737 C C . LEU A 1 93 ? 15.831 7.624 -11.542 1.00 87.75 93 LEU A C 1
ATOM 739 O O . LEU A 1 93 ? 14.718 8.153 -11.476 1.00 87.75 93 LEU A O 1
ATOM 743 N N . LEU A 1 94 ? 16.627 7.536 -10.464 1.00 85.00 94 LEU A N 1
ATOM 744 C CA . LEU A 1 94 ? 16.243 8.033 -9.130 1.00 85.00 94 LEU A CA 1
ATOM 745 C C . LEU A 1 94 ? 15.829 9.509 -9.128 1.00 85.00 94 LEU A C 1
ATOM 747 O O . LEU A 1 94 ? 15.002 9.909 -8.309 1.00 85.00 94 LEU A O 1
ATOM 751 N N . THR A 1 95 ? 16.376 10.309 -10.045 1.00 81.00 95 THR A N 1
ATOM 752 C CA . THR A 1 95 ? 16.076 11.744 -10.164 1.00 81.00 95 THR A CA 1
ATOM 753 C C . THR A 1 95 ? 14.697 12.033 -10.762 1.00 81.00 95 THR A C 1
ATOM 755 O O . THR A 1 95 ? 14.219 13.165 -10.693 1.00 81.00 95 THR A O 1
ATOM 758 N N . LYS A 1 96 ? 14.029 11.027 -11.344 1.00 85.38 96 LYS A N 1
ATOM 759 C CA . LYS A 1 96 ? 12.710 11.177 -11.963 1.00 85.38 96 LYS A CA 1
ATOM 760 C C . LYS A 1 96 ? 11.614 10.967 -10.918 1.00 85.38 96 LYS A C 1
ATOM 762 O O . LYS A 1 96 ? 11.579 9.951 -10.216 1.00 85.38 96 LYS A O 1
ATOM 767 N N . THR A 1 97 ? 10.710 11.938 -10.803 1.00 82.88 97 THR A N 1
ATOM 768 C CA . THR A 1 97 ? 9.611 11.961 -9.824 1.00 82.88 97 THR A CA 1
ATOM 769 C C . THR A 1 97 ? 8.256 11.648 -10.455 1.00 82.88 97 THR A C 1
ATOM 771 O O . THR A 1 97 ? 7.338 11.280 -9.723 1.00 82.88 97 THR A O 1
ATOM 774 N N . GLY A 1 98 ? 8.134 11.699 -11.786 1.00 84.00 98 GLY A N 1
ATOM 775 C CA . GLY A 1 98 ? 6.918 11.324 -12.509 1.00 84.00 98 GLY A CA 1
ATOM 776 C C . GLY A 1 98 ? 7.182 10.798 -13.920 1.00 84.00 98 GLY A C 1
ATOM 777 O O . GLY A 1 98 ? 8.322 10.705 -14.372 1.00 84.00 98 GLY A O 1
ATOM 778 N N . ILE A 1 99 ? 6.108 10.444 -14.622 1.00 89.62 99 ILE A N 1
ATOM 779 C CA . ILE A 1 99 ? 6.140 9.904 -15.987 1.00 89.62 99 ILE A CA 1
ATOM 780 C C . ILE A 1 99 ? 5.183 10.688 -16.881 1.00 89.62 99 ILE A C 1
ATOM 782 O O . ILE A 1 99 ? 4.146 11.178 -16.443 1.00 89.62 99 ILE A O 1
ATOM 786 N N . SER A 1 100 ? 5.552 10.824 -18.151 1.00 88.81 100 SER A N 1
ATOM 787 C CA . SER A 1 100 ? 4.640 11.321 -19.183 1.00 88.81 100 SER A CA 1
ATOM 788 C C . SER A 1 100 ? 3.526 10.308 -19.467 1.00 88.81 100 SER A C 1
ATOM 790 O O . SER A 1 100 ? 3.755 9.100 -19.408 1.00 88.81 100 SER A O 1
ATOM 792 N N . GLU A 1 101 ? 2.339 10.792 -19.841 1.00 87.12 101 GLU A N 1
ATOM 793 C CA . GLU A 1 101 ? 1.169 9.931 -20.070 1.00 87.12 101 GLU A CA 1
ATOM 794 C C . GLU A 1 101 ? 1.410 8.860 -21.142 1.00 87.12 101 GLU A C 1
ATOM 796 O O . GLU A 1 101 ? 1.020 7.703 -20.990 1.00 87.12 101 GLU A O 1
ATOM 801 N N . SER A 1 102 ? 2.144 9.213 -22.196 1.00 87.06 102 SER A N 1
ATOM 802 C CA . SER A 1 102 ? 2.527 8.286 -23.262 1.00 87.06 102 SER A CA 1
ATOM 803 C C . SER A 1 102 ? 3.526 7.211 -22.820 1.00 87.06 102 SER A C 1
ATOM 805 O O . SER A 1 102 ? 3.630 6.183 -23.483 1.00 87.06 102 SER A O 1
ATOM 807 N N . ALA A 1 103 ? 4.248 7.411 -21.712 1.00 87.81 103 ALA A N 1
ATOM 808 C CA . ALA A 1 103 ? 5.186 6.430 -21.167 1.00 87.81 103 ALA A CA 1
ATOM 809 C C . ALA A 1 103 ? 4.510 5.379 -20.273 1.00 87.81 103 ALA A C 1
ATOM 811 O O . ALA A 1 103 ? 5.127 4.353 -19.988 1.00 87.81 103 ALA A O 1
ATOM 812 N N . HIS A 1 104 ? 3.262 5.600 -19.839 1.00 91.19 104 HIS A N 1
ATOM 813 C CA . HIS A 1 104 ? 2.572 4.711 -18.899 1.00 91.19 104 HIS A CA 1
ATOM 814 C C . HIS A 1 104 ? 2.575 3.230 -19.324 1.00 91.19 104 HIS A C 1
ATOM 816 O O . HIS A 1 104 ? 2.934 2.396 -18.490 1.00 91.19 104 HIS A O 1
ATOM 822 N N . PRO A 1 105 ? 2.234 2.863 -20.581 1.00 90.44 105 PRO A N 1
ATOM 823 C CA . PRO A 1 105 ? 2.183 1.456 -20.984 1.00 90.44 105 PRO A CA 1
ATOM 824 C C . PRO A 1 105 ? 3.552 0.777 -20.917 1.00 90.44 105 PRO A C 1
ATOM 826 O O . PRO A 1 105 ? 3.650 -0.362 -20.480 1.00 90.44 105 PRO A O 1
ATOM 829 N N . VAL A 1 106 ? 4.609 1.504 -21.282 1.00 90.56 106 VAL A N 1
ATOM 830 C CA . VAL A 1 106 ? 5.986 0.995 -21.292 1.00 90.56 106 VAL A CA 1
ATOM 831 C C . VAL A 1 106 ? 6.483 0.751 -19.867 1.00 90.56 106 VAL A C 1
ATOM 833 O O . VAL A 1 106 ? 7.032 -0.302 -19.567 1.00 90.56 106 VAL A O 1
ATOM 836 N N . VAL A 1 107 ? 6.241 1.697 -18.955 1.00 93.25 107 VAL A N 1
ATOM 837 C CA . VAL A 1 107 ? 6.656 1.559 -17.548 1.00 93.25 107 VAL A CA 1
ATOM 838 C C . VAL A 1 107 ? 5.859 0.460 -16.831 1.00 93.25 107 VAL A C 1
ATOM 840 O O . VAL A 1 107 ? 6.389 -0.198 -15.939 1.00 93.25 107 VAL A O 1
ATOM 843 N N . LEU A 1 108 ? 4.610 0.199 -17.233 1.00 92.44 108 LEU A N 1
ATOM 844 C CA . LEU A 1 108 ? 3.836 -0.934 -16.711 1.00 92.44 108 LEU A CA 1
ATOM 845 C C . LEU A 1 108 ? 4.484 -2.289 -17.031 1.00 92.44 108 LEU A C 1
ATOM 847 O O . LEU A 1 108 ? 4.405 -3.198 -16.206 1.00 92.44 108 LEU A O 1
ATOM 851 N N . GLU A 1 109 ? 5.153 -2.430 -18.177 1.00 91.75 109 GLU A N 1
ATOM 852 C CA . GLU A 1 109 ? 5.868 -3.665 -18.523 1.00 91.75 109 GLU A CA 1
ATOM 853 C C . GLU A 1 109 ? 7.052 -3.931 -17.588 1.00 91.75 109 GLU A C 1
ATOM 855 O O . GLU A 1 109 ? 7.396 -5.092 -17.357 1.00 91.75 109 GLU A O 1
ATOM 860 N N . TRP A 1 110 ? 7.638 -2.886 -16.991 1.00 94.12 110 TRP A N 1
ATOM 861 C CA . TRP A 1 110 ? 8.772 -3.033 -16.073 1.00 94.12 110 TRP A CA 1
ATOM 862 C C . TRP A 1 110 ? 8.406 -3.796 -14.806 1.00 94.12 110 TRP A C 1
ATOM 864 O O . TRP A 1 110 ? 9.258 -4.449 -14.211 1.00 94.12 110 TRP A O 1
ATOM 874 N N . LEU A 1 111 ? 7.132 -3.763 -14.408 1.00 94.00 111 LEU A N 1
ATOM 875 C CA . LEU A 1 111 ? 6.651 -4.472 -13.223 1.00 94.00 111 LEU A CA 1
ATOM 876 C C . LEU A 1 111 ? 6.840 -5.994 -13.339 1.00 94.00 111 LEU A C 1
ATOM 878 O O . LEU A 1 111 ? 6.920 -6.679 -12.323 1.00 94.00 111 LEU A O 1
ATOM 882 N N . ASN A 1 112 ? 6.966 -6.525 -14.561 1.00 92.00 112 ASN A N 1
ATOM 883 C CA . ASN A 1 112 ? 7.218 -7.947 -14.800 1.00 92.00 112 ASN A CA 1
ATOM 884 C C . ASN A 1 112 ? 8.618 -8.398 -14.348 1.00 92.00 112 ASN A C 1
ATOM 886 O O . ASN A 1 112 ? 8.838 -9.594 -14.179 1.00 92.00 112 ASN A O 1
ATOM 890 N N . TYR A 1 113 ? 9.549 -7.466 -14.121 1.00 90.00 113 TYR A N 1
ATOM 891 C CA . TYR A 1 113 ? 10.901 -7.771 -13.647 1.00 90.00 113 TYR A CA 1
ATOM 892 C C . TYR A 1 113 ? 11.014 -7.847 -12.116 1.00 90.00 113 TYR A C 1
ATOM 894 O O . TYR A 1 113 ? 12.124 -7.989 -11.615 1.00 90.00 113 TYR A O 1
ATOM 902 N N . GLN A 1 114 ? 9.911 -7.767 -11.354 1.00 88.69 114 GLN A N 1
ATOM 903 C CA . GLN A 1 114 ? 9.950 -7.749 -9.877 1.00 88.69 114 GLN A CA 1
ATOM 904 C C . GLN A 1 114 ? 10.724 -8.942 -9.276 1.00 88.69 114 GLN A C 1
ATOM 906 O O . GLN A 1 114 ? 11.401 -8.794 -8.264 1.00 88.69 114 GLN A O 1
ATOM 911 N N . ASP A 1 115 ? 10.643 -10.110 -9.920 1.00 85.81 115 ASP A N 1
ATOM 912 C CA . ASP A 1 115 ? 11.252 -11.361 -9.460 1.00 85.81 115 ASP A CA 1
ATOM 913 C C . ASP A 1 115 ? 12.627 -11.621 -10.122 1.00 85.81 115 ASP A C 1
ATOM 915 O O . ASP A 1 115 ? 13.277 -12.635 -9.851 1.00 85.81 115 ASP A O 1
ATOM 919 N N . ASP A 1 116 ? 13.088 -10.720 -11.000 1.00 87.69 116 ASP A N 1
ATOM 920 C CA . ASP A 1 116 ? 14.379 -10.830 -11.681 1.00 87.69 116 ASP A CA 1
ATOM 921 C C . ASP A 1 116 ? 15.522 -10.346 -10.775 1.00 87.69 116 ASP A C 1
ATOM 923 O O . ASP A 1 116 ? 15.502 -9.237 -10.245 1.00 87.69 116 ASP A O 1
ATOM 927 N N . LYS A 1 117 ? 16.569 -11.164 -10.620 1.00 82.06 117 LYS A N 1
ATOM 928 C CA . LYS A 1 117 ? 17.704 -10.864 -9.727 1.00 82.06 117 LYS A CA 1
ATOM 929 C C . LYS A 1 117 ? 18.532 -9.647 -10.144 1.00 82.06 117 LYS A C 1
ATOM 931 O O . LYS A 1 117 ? 19.259 -9.116 -9.308 1.00 82.06 117 LYS A O 1
ATOM 936 N N . PHE A 1 118 ? 18.496 -9.269 -11.418 1.00 81.19 118 PHE A N 1
ATOM 937 C CA . PHE A 1 118 ? 19.295 -8.188 -11.987 1.00 81.19 118 PHE A CA 1
ATOM 938 C C . PHE A 1 118 ? 18.470 -6.937 -12.274 1.00 81.19 118 PHE A C 1
ATOM 940 O O . PHE A 1 118 ? 19.021 -5.843 -12.217 1.00 81.19 118 PHE A O 1
ATOM 947 N N . PHE A 1 119 ? 17.175 -7.083 -12.567 1.00 87.31 119 PHE A N 1
ATOM 948 C CA . PHE A 1 119 ? 16.328 -5.971 -13.015 1.00 87.31 119 PHE A CA 1
ATOM 949 C C . PHE A 1 119 ? 15.180 -5.604 -12.062 1.00 87.31 119 PHE A C 1
ATOM 951 O O . PHE A 1 119 ? 14.397 -4.705 -12.379 1.00 87.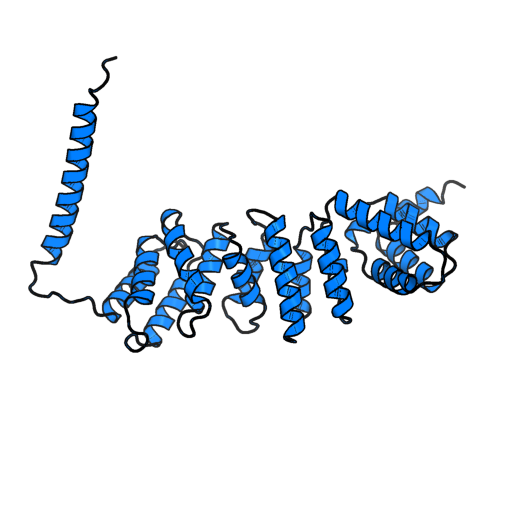31 119 PHE A O 1
ATOM 958 N N . CYS A 1 120 ? 15.080 -6.229 -10.883 1.00 88.31 120 CYS A N 1
ATOM 959 C CA . CYS A 1 120 ? 14.035 -5.909 -9.899 1.00 88.31 120 CYS A CA 1
ATOM 960 C C . CYS A 1 120 ? 14.007 -4.429 -9.488 1.00 88.31 120 CYS A C 1
ATOM 962 O O . CYS A 1 120 ? 12.932 -3.865 -9.282 1.00 88.31 120 CYS A O 1
ATOM 964 N N . SER A 1 121 ? 15.161 -3.761 -9.456 1.00 89.75 121 SER A N 1
ATOM 965 C CA . SER A 1 121 ? 15.281 -2.323 -9.192 1.00 89.75 121 SER A CA 1
ATOM 966 C C . SER A 1 121 ? 14.441 -1.475 -10.160 1.00 89.75 121 SER A C 1
ATOM 968 O O . SER A 1 121 ? 13.802 -0.511 -9.737 1.00 89.75 121 SER A O 1
ATOM 970 N N . PHE A 1 122 ? 14.358 -1.847 -11.442 1.00 91.44 122 PHE A N 1
ATOM 971 C CA . PHE A 1 122 ? 13.540 -1.143 -12.435 1.00 91.44 122 PHE A CA 1
ATOM 972 C C . PHE A 1 122 ? 12.047 -1.373 -12.217 1.00 91.44 122 PHE A C 1
ATOM 974 O O . PHE A 1 122 ? 11.261 -0.446 -12.415 1.00 91.44 122 PHE A O 1
ATOM 981 N N . ALA A 1 123 ? 11.648 -2.560 -11.751 1.00 93.38 123 ALA A N 1
ATOM 982 C CA . ALA A 1 123 ? 10.267 -2.811 -11.342 1.00 93.38 123 ALA A CA 1
ATOM 983 C C . ALA A 1 123 ? 9.877 -1.912 -10.156 1.00 93.38 123 ALA A C 1
ATOM 985 O O . ALA A 1 123 ? 8.801 -1.312 -10.156 1.00 93.38 123 ALA A O 1
ATOM 986 N N . TYR A 1 124 ? 10.780 -1.749 -9.184 1.00 93.50 124 TYR A 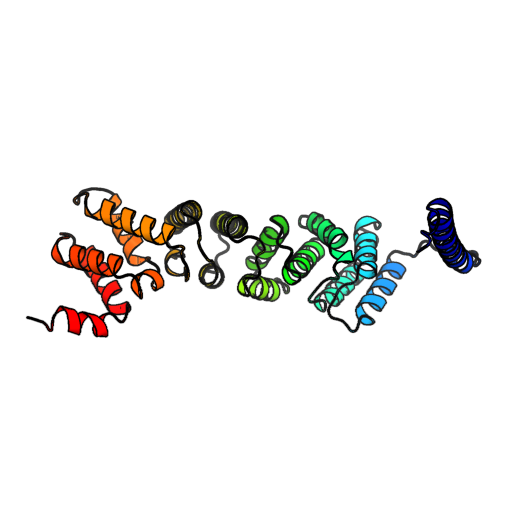N 1
ATOM 987 C CA . TYR A 1 124 ? 10.576 -0.887 -8.016 1.00 93.50 124 TYR A CA 1
ATOM 988 C C . TYR A 1 124 ? 10.474 0.589 -8.403 1.00 93.50 124 TYR A C 1
ATOM 990 O O . TYR A 1 124 ? 9.523 1.274 -8.021 1.00 93.50 124 TYR A O 1
ATOM 998 N N . GLN A 1 125 ? 11.409 1.083 -9.216 1.00 93.12 125 GLN A N 1
ATOM 999 C CA . GLN A 1 125 ? 11.371 2.461 -9.704 1.00 93.12 125 GLN A CA 1
ATOM 1000 C C . GLN A 1 125 ? 10.149 2.719 -10.599 1.00 93.12 125 GLN A C 1
ATOM 1002 O O . GLN A 1 125 ? 9.497 3.755 -10.461 1.00 93.12 125 GLN A O 1
ATOM 1007 N N . GLY A 1 126 ? 9.784 1.763 -11.458 1.00 94.31 126 GLY A N 1
ATOM 1008 C CA . GLY A 1 126 ? 8.585 1.830 -12.292 1.00 94.31 126 GLY A CA 1
ATOM 1009 C C . GLY A 1 126 ? 7.304 1.933 -11.466 1.00 94.31 126 GLY A C 1
ATOM 1010 O O . GLY A 1 126 ? 6.478 2.809 -11.727 1.00 94.31 126 GLY A O 1
ATOM 1011 N N . ALA A 1 127 ? 7.167 1.115 -10.418 1.00 93.44 127 ALA A N 1
ATOM 1012 C CA . ALA A 1 127 ? 6.031 1.180 -9.500 1.00 93.44 127 ALA A CA 1
ATOM 1013 C C . ALA A 1 127 ? 5.918 2.556 -8.826 1.00 93.44 127 ALA A C 1
ATOM 1015 O O . ALA A 1 127 ? 4.838 3.146 -8.814 1.00 93.44 127 ALA A O 1
ATOM 1016 N N . LEU A 1 128 ? 7.031 3.114 -8.339 1.00 91.81 128 LEU A N 1
ATOM 1017 C CA . LEU A 1 128 ? 7.042 4.442 -7.719 1.00 91.81 128 LEU A CA 1
ATOM 1018 C C . LEU A 1 128 ? 6.673 5.557 -8.707 1.00 91.81 128 LEU A C 1
ATOM 1020 O O . LEU A 1 128 ? 5.916 6.457 -8.354 1.00 91.81 128 LEU A O 1
ATOM 1024 N N . LEU A 1 129 ? 7.163 5.500 -9.947 1.00 92.25 129 LEU A N 1
ATOM 1025 C CA . LEU A 1 129 ? 6.839 6.482 -10.988 1.00 92.25 129 LEU A CA 1
ATOM 1026 C C . LEU A 1 129 ? 5.359 6.432 -11.405 1.00 92.25 129 LEU A C 1
ATOM 1028 O O . LEU A 1 129 ? 4.717 7.477 -11.573 1.00 92.25 129 LEU A O 1
ATOM 1032 N N . LEU A 1 130 ? 4.804 5.224 -11.537 1.00 91.75 130 LEU A N 1
ATOM 1033 C CA . LEU A 1 130 ? 3.381 5.004 -11.801 1.00 91.75 130 LEU A CA 1
ATOM 1034 C C . LEU A 1 130 ? 2.528 5.532 -10.642 1.00 91.75 130 LEU A C 1
ATOM 1036 O O . LEU A 1 130 ? 1.591 6.298 -10.874 1.00 91.75 130 LEU A O 1
ATOM 1040 N N . ALA A 1 131 ? 2.899 5.214 -9.400 1.00 88.50 131 ALA A N 1
ATOM 1041 C CA . ALA A 1 131 ? 2.230 5.698 -8.195 1.00 88.50 131 ALA A CA 1
ATOM 1042 C C . ALA A 1 131 ? 2.251 7.234 -8.084 1.00 88.50 131 ALA A C 1
ATOM 1044 O O . ALA A 1 131 ? 1.205 7.844 -7.843 1.00 88.50 131 ALA A O 1
ATOM 1045 N N . SER A 1 132 ? 3.393 7.884 -8.349 1.00 87.44 132 SER A N 1
ATOM 1046 C CA . SER A 1 132 ? 3.496 9.352 -8.436 1.00 87.44 132 SER A CA 1
ATOM 1047 C C . SER A 1 132 ? 2.510 9.958 -9.438 1.00 87.44 132 SER A C 1
ATOM 1049 O O . SER A 1 132 ? 1.980 11.049 -9.220 1.00 87.44 132 SER A O 1
ATOM 1051 N N . SER A 1 133 ? 2.228 9.227 -10.517 1.00 86.62 133 SER A N 1
ATOM 1052 C CA . SER A 1 133 ? 1.308 9.628 -11.588 1.00 86.62 133 SER A CA 1
ATOM 1053 C C . SER A 1 133 ? -0.127 9.145 -11.350 1.00 86.62 133 SER A C 1
ATOM 1055 O O . SER A 1 133 ? -0.968 9.221 -12.241 1.00 86.62 133 SER A O 1
ATOM 1057 N N . LYS A 1 134 ? -0.426 8.696 -10.121 1.00 83.88 134 LYS A N 1
ATOM 1058 C CA . LYS A 1 134 ? -1.723 8.171 -9.666 1.00 83.88 134 LYS A CA 1
ATOM 1059 C C . LYS A 1 134 ? -2.157 6.875 -10.360 1.00 83.88 134 LYS A C 1
ATOM 1061 O O . LYS A 1 134 ? -3.337 6.553 -10.363 1.00 83.88 134 LYS A O 1
ATOM 1066 N N . ILE A 1 135 ? -1.238 6.093 -10.914 1.00 86.56 135 ILE A N 1
ATOM 1067 C CA . ILE A 1 135 ? -1.547 4.787 -11.505 1.00 86.56 135 ILE A CA 1
ATOM 1068 C C . ILE A 1 135 ? -1.301 3.704 -10.461 1.00 86.56 135 ILE A C 1
ATOM 1070 O O . ILE A 1 135 ? -0.196 3.196 -10.305 1.00 86.56 135 ILE A O 1
ATOM 1074 N N . TRP A 1 136 ? -2.365 3.350 -9.746 1.00 83.62 136 TRP A N 1
ATOM 1075 C CA . TRP A 1 136 ? -2.339 2.377 -8.654 1.00 83.62 136 TRP A CA 1
ATOM 1076 C C . TRP A 1 136 ? -2.950 1.044 -9.078 1.00 83.62 136 TRP A C 1
ATOM 1078 O O . TRP A 1 136 ? -4.055 0.690 -8.668 1.00 83.62 136 TRP A O 1
ATOM 1088 N N . THR A 1 137 ? -2.247 0.295 -9.926 1.00 85.38 137 THR A N 1
ATOM 1089 C CA . THR A 1 137 ? -2.643 -1.093 -10.203 1.00 85.38 137 THR A CA 1
ATOM 1090 C C . THR A 1 137 ? -2.333 -1.980 -8.988 1.00 85.38 137 THR A C 1
ATOM 1092 O O . THR A 1 137 ? -1.454 -1.640 -8.190 1.00 85.38 137 THR A O 1
ATOM 1095 N N . PRO A 1 138 ? -2.991 -3.144 -8.833 1.00 83.25 138 PRO A N 1
ATOM 1096 C CA . PRO A 1 138 ? -2.684 -4.074 -7.746 1.00 83.25 138 PRO A CA 1
ATOM 1097 C C . PRO A 1 138 ? -1.196 -4.437 -7.634 1.00 83.25 138 PRO A C 1
ATOM 1099 O O . PRO A 1 138 ? -0.664 -4.526 -6.531 1.00 83.25 138 PRO A O 1
ATOM 1102 N N . THR A 1 139 ? -0.513 -4.593 -8.772 1.00 87.25 139 THR A N 1
ATOM 1103 C CA . THR A 1 139 ? 0.925 -4.887 -8.830 1.00 87.25 139 THR A CA 1
ATOM 1104 C C . THR A 1 139 ? 1.774 -3.713 -8.347 1.00 87.25 139 THR A C 1
ATOM 1106 O O . THR A 1 139 ? 2.714 -3.928 -7.591 1.00 87.25 139 THR A O 1
ATOM 1109 N N . VAL A 1 140 ? 1.420 -2.472 -8.715 1.00 89.00 140 VAL A N 1
ATOM 1110 C CA . VAL A 1 140 ? 2.100 -1.264 -8.209 1.00 89.00 140 VAL A CA 1
ATOM 1111 C C . VAL A 1 140 ? 1.979 -1.185 -6.691 1.00 89.00 140 VAL A C 1
ATOM 1113 O O . VAL A 1 140 ? 2.978 -0.999 -6.005 1.00 89.00 140 VAL A O 1
ATOM 1116 N N . ILE A 1 141 ? 0.770 -1.390 -6.160 1.00 82.12 141 ILE A N 1
ATOM 1117 C CA . ILE A 1 141 ? 0.520 -1.369 -4.713 1.00 82.12 141 ILE A CA 1
ATOM 1118 C C . ILE A 1 141 ? 1.353 -2.442 -4.017 1.00 82.12 141 ILE A C 1
ATOM 1120 O O . ILE A 1 141 ? 2.019 -2.142 -3.030 1.00 82.12 141 ILE A O 1
ATOM 1124 N N . LYS A 1 142 ? 1.346 -3.670 -4.550 1.00 83.06 142 LYS A N 1
ATOM 1125 C CA . LYS A 1 142 ? 2.141 -4.776 -4.016 1.00 83.06 142 LYS A CA 1
ATOM 1126 C C . LYS A 1 142 ? 3.620 -4.395 -3.949 1.00 83.06 142 LYS A C 1
ATOM 1128 O O . LYS A 1 142 ? 4.164 -4.395 -2.860 1.00 83.06 142 LYS A O 1
ATOM 1133 N N . ILE A 1 143 ? 4.232 -3.984 -5.060 1.00 88.19 143 ILE A N 1
ATOM 1134 C CA . ILE A 1 143 ? 5.660 -3.630 -5.108 1.00 88.19 143 ILE A CA 1
ATOM 1135 C C . ILE A 1 143 ? 5.996 -2.465 -4.163 1.00 88.19 143 ILE A C 1
ATOM 1137 O O . ILE A 1 143 ? 7.015 -2.495 -3.474 1.00 88.19 143 ILE A O 1
ATOM 1141 N N . CYS A 1 144 ? 5.141 -1.441 -4.081 1.00 85.62 144 CYS A N 1
ATOM 1142 C CA . CYS A 1 144 ? 5.336 -0.362 -3.114 1.00 85.62 144 CYS A CA 1
ATOM 1143 C C . CYS A 1 144 ? 5.252 -0.865 -1.664 1.00 85.62 144 CYS A C 1
ATOM 1145 O O . CYS A 1 144 ? 5.981 -0.355 -0.818 1.00 85.62 144 CYS A O 1
ATOM 1147 N N . CYS A 1 145 ? 4.413 -1.863 -1.370 1.00 79.31 145 CYS A N 1
ATOM 1148 C CA . CYS A 1 145 ? 4.431 -2.560 -0.087 1.00 79.31 145 CYS A CA 1
ATOM 1149 C C . CYS A 1 145 ? 5.727 -3.360 0.109 1.00 79.31 145 CYS A C 1
ATOM 1151 O O . CYS A 1 145 ? 6.344 -3.186 1.149 1.00 79.31 145 CYS A O 1
ATOM 1153 N N . ASP A 1 146 ? 6.205 -4.138 -0.868 1.00 80.69 146 ASP A N 1
ATOM 1154 C CA . ASP A 1 146 ? 7.473 -4.892 -0.777 1.00 80.69 146 ASP A CA 1
ATOM 1155 C C . ASP A 1 146 ? 8.653 -3.972 -0.390 1.00 80.69 146 ASP A C 1
ATOM 1157 O O . ASP A 1 146 ? 9.459 -4.295 0.489 1.00 80.69 146 ASP A O 1
ATOM 1161 N N . LEU A 1 147 ? 8.717 -2.774 -0.985 1.00 83.06 147 LEU A N 1
ATOM 1162 C CA . LEU A 1 147 ? 9.731 -1.757 -0.676 1.00 83.06 147 LEU A CA 1
ATOM 1163 C C . LEU A 1 147 ? 9.693 -1.280 0.779 1.00 83.06 147 LEU A C 1
ATOM 1165 O O . LEU A 1 147 ? 10.732 -0.960 1.353 1.00 83.06 147 LEU A O 1
ATOM 1169 N N . LEU A 1 148 ? 8.514 -1.236 1.398 1.00 75.50 148 LEU A N 1
ATOM 1170 C CA . LEU A 1 148 ? 8.379 -0.807 2.788 1.00 75.50 148 LEU A CA 1
ATOM 1171 C C . LEU A 1 148 ? 8.989 -1.812 3.770 1.00 75.50 148 LEU A C 1
ATOM 1173 O O . LEU A 1 148 ? 9.462 -1.384 4.821 1.00 75.50 148 LEU A O 1
ATOM 1177 N N . SER A 1 149 ? 9.028 -3.104 3.422 1.00 69.00 149 SER A N 1
ATOM 1178 C CA . SER A 1 149 ? 9.707 -4.138 4.223 1.00 69.00 149 SER A CA 1
ATOM 1179 C C . SER A 1 149 ? 11.222 -4.118 4.090 1.00 69.00 149 SER A C 1
ATOM 1181 O O . SER A 1 149 ? 11.915 -4.700 4.923 1.00 69.00 149 SER A O 1
ATOM 1183 N N . SER A 1 150 ? 11.753 -3.498 3.037 1.00 74.31 150 SER A N 1
ATOM 1184 C CA . SER A 1 150 ? 13.185 -3.517 2.769 1.00 74.31 150 SER A CA 1
ATOM 1185 C C . SER A 1 150 ? 13.869 -2.371 3.510 1.00 74.31 150 SER A C 1
ATOM 1187 O O . SER A 1 150 ? 14.018 -1.269 2.987 1.00 74.31 150 SER A O 1
ATOM 1189 N N . GLU A 1 151 ? 14.279 -2.615 4.760 1.00 65.44 151 GLU A N 1
ATOM 1190 C CA . GLU A 1 151 ? 14.814 -1.564 5.644 1.00 65.44 151 GLU A CA 1
ATOM 1191 C C . GLU A 1 151 ? 16.005 -0.794 5.056 1.00 65.44 151 GLU A C 1
ATOM 1193 O O . GLU A 1 151 ? 16.169 0.386 5.368 1.00 65.44 151 GLU A O 1
ATOM 1198 N N . ASN A 1 152 ? 16.787 -1.446 4.190 1.00 71.44 152 ASN A N 1
ATOM 1199 C CA . ASN A 1 152 ? 18.015 -0.915 3.597 1.00 71.44 152 ASN A CA 1
ATOM 1200 C C . ASN A 1 152 ? 17.853 -0.447 2.139 1.00 71.44 152 ASN A C 1
ATOM 1202 O O . ASN A 1 152 ? 18.853 -0.099 1.511 1.00 71.44 152 ASN A O 1
ATOM 1206 N N . ASP A 1 153 ? 16.642 -0.463 1.572 1.00 79.38 153 ASP A N 1
ATOM 1207 C CA . ASP A 1 153 ? 16.438 -0.053 0.179 1.00 79.38 153 ASP A CA 1
ATOM 1208 C C . ASP A 1 153 ? 16.373 1.482 0.047 1.00 79.38 153 ASP A C 1
ATOM 1210 O O . ASP A 1 153 ? 15.556 2.120 0.720 1.00 79.38 153 ASP A O 1
ATOM 1214 N N . PRO A 1 154 ? 17.182 2.111 -0.830 1.00 80.00 154 PRO A N 1
ATOM 1215 C CA . PRO A 1 154 ? 17.178 3.564 -1.019 1.00 80.00 154 PRO A CA 1
ATOM 1216 C C . PRO A 1 154 ? 15.850 4.116 -1.568 1.00 80.00 154 PRO A C 1
ATOM 1218 O O . PRO A 1 154 ? 15.591 5.315 -1.469 1.00 80.00 154 PRO A O 1
ATOM 1221 N N . LEU A 1 155 ? 14.994 3.271 -2.148 1.00 86.31 155 LEU A N 1
ATOM 1222 C CA . LEU A 1 155 ? 13.689 3.653 -2.691 1.00 86.31 155 LEU A CA 1
ATOM 1223 C C . LEU A 1 155 ? 12.580 3.690 -1.634 1.00 86.31 155 LEU A C 1
ATOM 1225 O O . LEU A 1 155 ? 11.487 4.205 -1.897 1.00 86.31 155 LEU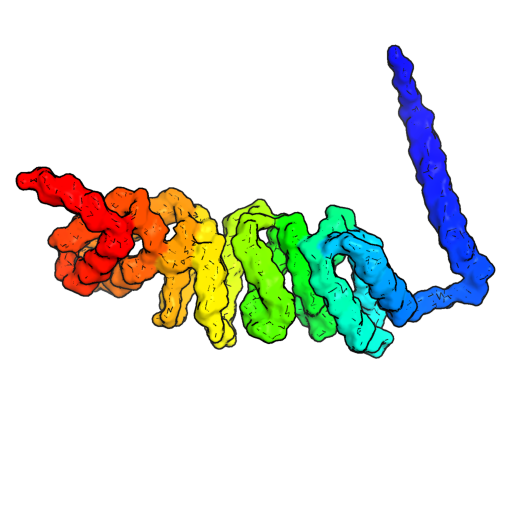 A O 1
ATOM 1229 N N . ARG A 1 156 ? 12.850 3.173 -0.434 1.00 81.19 156 ARG A N 1
ATOM 1230 C CA . ARG A 1 156 ? 11.865 3.014 0.635 1.00 81.19 156 ARG A CA 1
ATOM 1231 C C . ARG A 1 156 ? 11.202 4.328 1.042 1.00 81.19 156 ARG A C 1
ATOM 1233 O O . ARG A 1 156 ? 9.976 4.396 1.111 1.00 81.19 156 ARG A O 1
ATOM 1240 N N . ASP A 1 157 ? 11.978 5.387 1.257 1.00 80.69 157 ASP A N 1
ATOM 1241 C CA . ASP A 1 157 ? 11.437 6.682 1.697 1.00 80.69 157 ASP A CA 1
ATOM 1242 C C . ASP A 1 157 ? 10.462 7.279 0.672 1.00 80.69 157 ASP A C 1
ATOM 1244 O O . ASP A 1 157 ? 9.444 7.876 1.035 1.00 80.69 157 ASP A O 1
ATOM 1248 N N . ARG A 1 158 ? 10.713 7.053 -0.624 1.00 83.12 158 ARG A N 1
ATOM 1249 C CA . ARG A 1 158 ? 9.790 7.457 -1.693 1.00 83.12 158 ARG A CA 1
ATOM 1250 C C . ARG A 1 158 ? 8.479 6.678 -1.622 1.00 83.12 158 ARG A C 1
ATOM 1252 O O . ARG A 1 158 ? 7.418 7.287 -1.758 1.00 83.12 158 ARG A O 1
ATOM 1259 N N . ALA A 1 159 ? 8.536 5.367 -1.375 1.00 83.62 159 ALA A N 1
ATOM 1260 C CA . ALA A 1 159 ? 7.341 4.542 -1.188 1.00 83.62 159 ALA A CA 1
ATOM 1261 C C . ALA A 1 159 ? 6.502 5.040 0.001 1.00 83.62 159 ALA A C 1
ATOM 1263 O O . ALA A 1 159 ? 5.289 5.208 -0.130 1.00 83.62 159 ALA A O 1
ATOM 1264 N N . VAL A 1 160 ? 7.153 5.366 1.128 1.00 77.44 160 VAL A N 1
ATOM 1265 C CA . VAL A 1 160 ? 6.493 5.929 2.319 1.00 77.44 160 VAL A CA 1
ATOM 1266 C C . VAL A 1 160 ? 5.740 7.214 1.976 1.00 77.44 160 VAL A C 1
ATOM 1268 O O . VAL A 1 160 ? 4.566 7.341 2.321 1.00 77.44 160 VAL A O 1
ATOM 1271 N N . ILE A 1 161 ? 6.385 8.162 1.287 1.00 78.69 161 ILE A N 1
ATOM 1272 C CA . ILE A 1 161 ? 5.768 9.448 0.923 1.00 78.69 161 ILE A CA 1
ATOM 1273 C C . ILE A 1 161 ? 4.550 9.234 0.016 1.00 78.69 161 ILE A C 1
ATOM 1275 O O . ILE A 1 161 ? 3.481 9.782 0.283 1.00 78.69 161 ILE A O 1
ATOM 1279 N N . LEU A 1 162 ? 4.685 8.408 -1.025 1.00 78.81 162 LEU A N 1
ATOM 1280 C CA . LEU A 1 162 ? 3.620 8.189 -2.006 1.00 78.81 162 LEU A CA 1
ATOM 1281 C C . LEU A 1 162 ? 2.389 7.515 -1.401 1.00 78.81 162 LEU A C 1
ATOM 1283 O O . LEU A 1 162 ? 1.261 7.927 -1.673 1.00 78.81 162 LEU A O 1
ATOM 1287 N N . ILE A 1 163 ? 2.605 6.520 -0.543 1.00 73.81 163 ILE A N 1
ATOM 1288 C CA . ILE A 1 163 ? 1.528 5.842 0.180 1.00 73.81 163 ILE A CA 1
ATOM 1289 C C . ILE A 1 163 ? 0.874 6.820 1.175 1.00 73.81 163 ILE A C 1
ATOM 1291 O O . ILE A 1 163 ? -0.357 6.869 1.272 1.00 73.81 163 ILE A O 1
ATOM 1295 N N . ARG A 1 164 ? 1.667 7.666 1.856 1.00 68.12 164 ARG A N 1
ATOM 1296 C CA . ARG A 1 164 ? 1.170 8.672 2.812 1.00 68.12 164 ARG A CA 1
ATOM 1297 C C . ARG A 1 164 ? 0.297 9.742 2.167 1.00 68.12 164 ARG A C 1
ATOM 1299 O O . ARG A 1 164 ? -0.650 10.187 2.807 1.00 68.12 164 ARG A O 1
ATOM 1306 N N . ASP A 1 165 ? 0.585 10.155 0.937 1.00 67.94 165 ASP A N 1
ATOM 1307 C CA . ASP A 1 165 ? -0.083 11.290 0.286 1.00 67.94 165 ASP A CA 1
ATOM 1308 C C . ASP A 1 165 ? -1.491 10.963 -0.277 1.00 67.94 165 ASP A C 1
ATOM 1310 O O . ASP A 1 165 ? -2.129 11.819 -0.891 1.00 67.94 165 ASP A O 1
ATOM 1314 N N . ARG A 1 166 ? -2.019 9.754 -0.012 1.00 58.84 166 ARG A N 1
ATOM 1315 C CA . ARG A 1 166 ? -3.436 9.339 -0.164 1.00 58.84 166 ARG A CA 1
ATOM 1316 C C . ARG A 1 166 ? -4.075 9.525 -1.552 1.00 58.84 166 ARG A C 1
ATOM 1318 O O . ARG A 1 166 ? -5.291 9.648 -1.656 1.00 58.84 166 ARG A O 1
ATOM 1325 N N . LYS A 1 167 ? -3.313 9.497 -2.646 1.00 58.56 167 LYS A N 1
ATOM 1326 C CA . LYS A 1 167 ? -3.857 9.664 -4.015 1.00 58.56 167 LYS A CA 1
ATOM 1327 C C . LYS A 1 167 ? -4.198 8.330 -4.695 1.00 58.56 167 LYS A C 1
ATOM 1329 O O . LYS A 1 167 ? -3.801 8.114 -5.838 1.00 58.56 167 LYS A O 1
ATOM 1334 N N . TRP A 1 168 ? -4.892 7.435 -3.999 1.00 65.50 168 TRP A N 1
ATOM 1335 C CA . TRP A 1 168 ? -5.231 6.099 -4.500 1.00 65.50 168 TRP A CA 1
ATOM 1336 C C . TRP A 1 168 ? -6.429 6.183 -5.457 1.00 65.50 168 TRP A C 1
ATOM 1338 O O . TRP A 1 168 ? -7.407 6.864 -5.166 1.00 65.50 168 TRP A O 1
ATOM 1348 N N . CYS A 1 169 ? -6.377 5.499 -6.604 1.00 54.41 169 CYS A N 1
ATOM 1349 C CA . CYS A 1 169 ? -7.458 5.558 -7.603 1.00 54.41 169 CYS A CA 1
ATOM 1350 C C . CYS A 1 169 ? -8.691 4.701 -7.262 1.00 54.41 169 CYS A C 1
ATOM 1352 O O . CYS A 1 169 ? -9.735 4.873 -7.885 1.00 54.41 169 CYS A O 1
ATOM 1354 N N . SER A 1 170 ? -8.604 3.826 -6.255 1.00 55.94 170 SER A N 1
ATOM 1355 C CA . SER A 1 170 ? -9.765 3.212 -5.599 1.00 55.94 170 SER A CA 1
ATOM 1356 C C . SER A 1 170 ? -9.374 2.726 -4.201 1.00 55.94 170 SER A C 1
ATOM 1358 O O . SER A 1 170 ? -8.468 1.897 -4.070 1.00 55.94 170 SER A O 1
ATOM 1360 N N . GLU A 1 171 ? -10.030 3.229 -3.159 1.00 57.41 171 GLU A N 1
ATOM 1361 C CA . GLU A 1 171 ? -9.642 2.974 -1.762 1.00 57.41 171 GLU A CA 1
ATOM 1362 C C . GLU A 1 171 ? -9.825 1.492 -1.371 1.00 57.41 171 GLU A C 1
ATOM 1364 O O . GLU A 1 171 ? -8.918 0.891 -0.799 1.00 57.41 171 GLU A O 1
ATOM 1369 N N . ASN A 1 172 ? -10.913 0.840 -1.798 1.00 57.09 172 ASN A N 1
ATOM 1370 C CA . ASN A 1 172 ? -11.279 -0.500 -1.306 1.00 57.09 172 ASN A CA 1
ATOM 1371 C C . ASN A 1 172 ? -10.328 -1.638 -1.734 1.00 57.09 172 ASN A C 1
ATOM 1373 O O . ASN A 1 172 ? -9.930 -2.458 -0.909 1.00 57.09 172 ASN A O 1
ATOM 1377 N N . GLN A 1 173 ? -9.934 -1.721 -3.012 1.00 61.19 173 GLN A N 1
ATOM 1378 C CA . GLN A 1 173 ? -9.024 -2.791 -3.469 1.00 61.19 173 GLN A CA 1
ATOM 1379 C C . GLN A 1 173 ? -7.613 -2.614 -2.899 1.00 61.19 173 GLN A C 1
ATOM 1381 O O . GLN A 1 173 ? -6.935 -3.586 -2.572 1.00 61.19 173 GLN A O 1
ATOM 1386 N N . SER A 1 174 ? -7.206 -1.360 -2.734 1.00 64.69 174 SER A N 1
ATOM 1387 C CA . SER A 1 174 ? -5.890 -0.986 -2.243 1.00 64.69 174 SER A CA 1
ATOM 1388 C C . SER A 1 174 ? -5.687 -1.348 -0.778 1.00 64.69 174 SER A C 1
ATOM 1390 O O . SER A 1 174 ? -4.684 -1.964 -0.422 1.00 64.69 174 SER A O 1
ATOM 1392 N N . ILE A 1 175 ? -6.681 -1.036 0.056 1.00 68.25 175 ILE A N 1
ATOM 1393 C CA . ILE A 1 175 ? -6.686 -1.364 1.483 1.00 68.25 175 ILE A CA 1
ATOM 1394 C C . ILE A 1 175 ? -6.603 -2.877 1.681 1.00 68.25 175 ILE A C 1
ATOM 1396 O O . ILE A 1 175 ? -5.764 -3.355 2.441 1.00 68.25 175 ILE A O 1
ATOM 1400 N N . SER A 1 176 ? -7.401 -3.647 0.938 1.00 68.75 176 SER A N 1
ATOM 1401 C CA . SER A 1 176 ? -7.365 -5.108 1.008 1.00 68.75 176 SER A CA 1
ATOM 1402 C C . SER A 1 176 ? -6.000 -5.695 0.607 1.00 68.75 176 SER A C 1
ATOM 1404 O O . SER A 1 176 ? -5.565 -6.668 1.222 1.00 68.75 176 SER A O 1
ATOM 1406 N N . ILE A 1 177 ? -5.295 -5.119 -0.376 1.00 69.69 177 ILE A N 1
ATOM 1407 C CA . ILE A 1 177 ? -3.935 -5.556 -0.748 1.00 69.69 177 ILE A CA 1
ATOM 1408 C C . ILE A 1 177 ? -2.942 -5.253 0.374 1.00 69.69 177 ILE A C 1
ATOM 1410 O O . ILE A 1 177 ? -2.186 -6.143 0.754 1.00 69.69 177 ILE A O 1
ATOM 1414 N N . VAL A 1 178 ? -2.983 -4.046 0.943 1.00 72.88 178 VAL A N 1
ATOM 1415 C CA . VAL A 1 178 ? -2.121 -3.650 2.068 1.00 72.88 178 VAL A CA 1
ATOM 1416 C C . VAL A 1 178 ? -2.347 -4.567 3.280 1.00 72.88 178 VAL A C 1
ATOM 1418 O O . VAL A 1 178 ? -1.391 -5.103 3.837 1.00 72.88 178 VAL A O 1
ATOM 1421 N N . ILE A 1 179 ? -3.609 -4.832 3.641 1.00 72.12 179 ILE A N 1
ATOM 1422 C CA . ILE A 1 179 ? -3.987 -5.759 4.723 1.00 72.12 179 ILE A CA 1
ATOM 1423 C C . ILE A 1 179 ? -3.464 -7.177 4.449 1.00 72.12 179 ILE A C 1
ATOM 1425 O O . ILE A 1 179 ? -2.903 -7.819 5.338 1.00 72.12 179 ILE A O 1
ATOM 1429 N N . ASN A 1 180 ? -3.626 -7.676 3.220 1.00 72.00 180 ASN A N 1
ATOM 1430 C CA . ASN A 1 180 ? -3.129 -8.999 2.843 1.00 72.00 180 ASN A CA 1
ATOM 1431 C C . ASN A 1 180 ? -1.601 -9.075 2.911 1.00 72.00 180 ASN A C 1
ATOM 1433 O O . ASN A 1 180 ? -1.069 -10.100 3.339 1.00 72.00 180 ASN A O 1
ATOM 1437 N N . TRP A 1 181 ? -0.904 -8.006 2.520 1.00 71.94 181 TRP A N 1
ATOM 1438 C CA . TRP A 1 181 ? 0.547 -7.928 2.645 1.00 71.94 181 TRP A CA 1
ATOM 1439 C C . TRP A 1 181 ? 0.956 -8.030 4.114 1.00 71.94 181 TRP A C 1
ATOM 1441 O O . TRP A 1 181 ? 1.749 -8.894 4.469 1.00 71.94 181 TRP A O 1
ATOM 1451 N N . PHE A 1 182 ? 0.323 -7.284 5.018 1.00 69.25 182 PHE A N 1
ATOM 1452 C CA . PHE A 1 182 ? 0.625 -7.400 6.449 1.00 69.25 182 PHE A CA 1
ATOM 1453 C C . PHE A 1 182 ? 0.519 -8.827 6.996 1.00 69.25 182 PHE A C 1
ATOM 1455 O O . PHE A 1 182 ? 1.398 -9.271 7.737 1.00 69.25 182 PHE A O 1
ATOM 1462 N N . SER A 1 183 ? -0.508 -9.577 6.585 1.00 66.88 183 SER A N 1
ATOM 1463 C CA . SER A 1 183 ? -0.637 -10.994 6.952 1.00 66.88 183 SER A CA 1
ATOM 1464 C C . SER A 1 183 ? 0.571 -11.833 6.502 1.00 66.88 183 SER A C 1
ATOM 1466 O O . SER A 1 183 ? 0.954 -12.784 7.184 1.00 66.88 183 SER A O 1
ATOM 1468 N N . GLN A 1 184 ? 1.197 -11.485 5.373 1.00 67.88 184 GLN A N 1
ATOM 1469 C CA . GLN A 1 184 ? 2.396 -12.150 4.859 1.00 67.88 184 GLN A CA 1
ATOM 1470 C C . GLN A 1 184 ? 3.675 -11.710 5.583 1.00 67.88 184 GLN A C 1
ATOM 1472 O O . GLN A 1 184 ? 4.458 -12.583 5.951 1.00 67.88 184 GLN A O 1
ATOM 1477 N N . TRP A 1 185 ? 3.864 -10.414 5.867 1.00 66.56 185 TRP A N 1
ATOM 1478 C CA . TRP A 1 185 ? 5.002 -9.929 6.672 1.00 66.56 185 TRP A CA 1
ATOM 1479 C C . TRP A 1 185 ? 5.065 -10.580 8.045 1.00 66.56 185 TRP A C 1
ATOM 1481 O O . TRP A 1 185 ? 6.140 -10.967 8.498 1.00 66.56 185 TRP A O 1
ATOM 1491 N N . ASN A 1 186 ? 3.911 -10.760 8.689 1.00 59.88 186 ASN A N 1
ATOM 1492 C CA . ASN A 1 186 ? 3.849 -11.430 9.981 1.00 59.88 186 ASN A CA 1
ATOM 1493 C C . ASN A 1 186 ? 4.426 -12.857 9.922 1.00 59.88 186 ASN A C 1
ATOM 1495 O O . ASN A 1 186 ? 5.164 -13.275 10.808 1.00 59.88 186 ASN A O 1
ATOM 1499 N N . LYS A 1 187 ? 4.151 -13.594 8.839 1.00 61.66 187 LYS A N 1
ATOM 1500 C CA . LYS A 1 187 ? 4.658 -14.963 8.650 1.00 61.66 187 LYS A CA 1
ATOM 1501 C C . LYS A 1 187 ? 6.166 -15.023 8.397 1.00 61.66 187 LYS A C 1
ATOM 1503 O O . LYS A 1 187 ? 6.737 -16.102 8.505 1.00 61.66 187 LYS A O 1
ATOM 1508 N N . GLN A 1 188 ? 6.789 -13.905 8.030 1.00 61.94 188 GLN A N 1
ATOM 1509 C CA . GLN A 1 188 ? 8.208 -13.823 7.673 1.00 61.94 188 GLN A CA 1
ATOM 1510 C C . GLN A 1 188 ? 9.088 -13.229 8.791 1.00 61.94 188 GLN A C 1
ATOM 1512 O O . GLN A 1 188 ? 10.284 -13.068 8.580 1.00 61.94 188 GLN A O 1
ATOM 1517 N N . GLU A 1 189 ? 8.527 -12.912 9.968 1.00 57.75 189 GLU A N 1
ATOM 1518 C CA . GLU A 1 189 ? 9.236 -12.327 11.128 1.00 57.75 189 GLU A CA 1
ATOM 1519 C C . GLU A 1 189 ? 9.994 -11.008 10.849 1.00 57.75 189 GLU A C 1
ATOM 1521 O O . GLU A 1 189 ? 10.826 -10.572 11.647 1.00 57.75 189 GLU A O 1
ATOM 1526 N N . THR A 1 190 ? 9.682 -10.303 9.760 1.00 55.97 190 THR A N 1
ATOM 1527 C CA . THR A 1 190 ? 10.251 -8.984 9.450 1.00 55.97 190 THR A CA 1
ATOM 1528 C C . THR A 1 190 ? 9.610 -7.922 10.347 1.00 55.97 190 THR A C 1
ATOM 1530 O O . THR A 1 190 ? 8.577 -7.339 10.018 1.00 55.97 190 THR A O 1
ATOM 1533 N N . LYS A 1 191 ? 10.182 -7.719 11.541 1.00 52.69 191 LYS A N 1
ATOM 1534 C CA . LYS A 1 191 ? 9.648 -6.826 12.580 1.00 52.69 191 LYS A CA 1
ATOM 1535 C C . LYS A 1 191 ? 10.313 -5.452 12.556 1.00 52.69 191 LYS A C 1
ATOM 1537 O O . LYS A 1 191 ? 11.340 -5.243 13.192 1.00 52.69 191 LYS A O 1
ATOM 1542 N N . SER A 1 192 ? 9.621 -4.477 11.980 1.00 55.97 192 SER A N 1
ATOM 1543 C CA . SER A 1 192 ? 9.786 -3.084 12.392 1.00 55.97 192 SER A CA 1
ATOM 1544 C C . SER A 1 192 ? 8.427 -2.474 12.699 1.00 55.97 192 SER A C 1
ATOM 1546 O O . SER A 1 192 ? 7.738 -1.928 11.840 1.00 55.97 192 SER A O 1
ATOM 1548 N N . ILE A 1 193 ? 8.018 -2.620 13.960 1.00 54.47 193 ILE A N 1
ATOM 1549 C CA . ILE A 1 193 ? 6.713 -2.197 14.487 1.00 54.47 193 ILE A CA 1
ATOM 1550 C C . ILE A 1 193 ? 6.398 -0.739 14.115 1.00 54.47 193 ILE A C 1
ATOM 1552 O O . ILE A 1 193 ? 5.320 -0.465 13.599 1.00 54.47 193 ILE A O 1
ATOM 1556 N N . ALA A 1 194 ? 7.366 0.171 14.259 1.00 57.69 194 ALA A N 1
ATOM 1557 C CA . ALA A 1 194 ? 7.192 1.594 13.953 1.00 57.69 194 ALA A CA 1
ATOM 1558 C C . ALA A 1 194 ? 6.808 1.868 12.483 1.00 57.69 194 ALA A C 1
ATOM 1560 O O . ALA A 1 194 ? 6.107 2.831 12.179 1.00 57.69 194 ALA A O 1
ATOM 1561 N N . GLN A 1 195 ? 7.244 1.017 11.552 1.00 57.53 195 GLN A N 1
ATOM 1562 C CA . GLN A 1 195 ? 6.974 1.178 10.119 1.00 57.53 195 GLN A CA 1
ATOM 1563 C C . GLN A 1 195 ? 5.540 0.768 9.781 1.00 57.53 195 GLN A C 1
ATOM 1565 O O . GLN A 1 195 ? 4.862 1.424 8.990 1.00 57.53 195 GLN A O 1
ATOM 1570 N N . VAL A 1 196 ? 5.058 -0.277 10.452 1.00 57.56 196 VAL A N 1
ATOM 1571 C CA . VAL A 1 196 ? 3.673 -0.728 10.367 1.00 57.56 196 VAL A CA 1
ATOM 1572 C C . VAL A 1 196 ? 2.733 0.329 10.953 1.00 57.56 196 VAL A C 1
ATOM 1574 O O . VAL A 1 196 ? 1.716 0.658 10.344 1.00 57.56 196 VAL A O 1
ATOM 1577 N N . GLU A 1 197 ? 3.105 0.956 12.073 1.00 58.97 197 GLU A N 1
ATOM 1578 C CA . GLU A 1 197 ? 2.296 2.007 12.698 1.00 58.97 197 GLU A CA 1
ATOM 1579 C C . GLU A 1 197 ? 2.042 3.208 11.769 1.00 58.97 197 GLU A C 1
ATOM 1581 O O . GLU A 1 197 ? 0.925 3.735 11.709 1.00 58.97 197 GLU A O 1
ATOM 1586 N N . HIS A 1 198 ? 3.048 3.610 10.986 1.00 59.31 198 HIS A N 1
ATOM 1587 C CA . HIS A 1 198 ? 2.915 4.696 10.012 1.00 59.31 198 HIS A CA 1
ATOM 1588 C C . HIS A 1 198 ? 1.955 4.372 8.864 1.00 59.31 198 HIS A C 1
ATOM 1590 O O . HIS A 1 198 ? 1.267 5.275 8.382 1.00 59.31 198 HIS A O 1
ATOM 1596 N N . LEU A 1 199 ? 1.877 3.106 8.454 1.00 61.81 199 LEU A N 1
ATOM 1597 C CA . LEU A 1 199 ? 0.979 2.649 7.395 1.00 61.81 199 LEU A CA 1
ATOM 1598 C C . LEU A 1 199 ? -0.475 2.585 7.864 1.00 61.81 199 LEU A C 1
ATOM 1600 O O . LEU A 1 199 ? -1.372 2.949 7.115 1.00 61.81 199 LEU A O 1
ATOM 1604 N N . PHE A 1 200 ? -0.735 2.201 9.114 1.00 60.59 200 PHE A N 1
ATOM 1605 C CA . PHE A 1 200 ? -2.107 2.170 9.635 1.00 60.59 200 PHE A CA 1
ATOM 1606 C C . PHE A 1 200 ? -2.666 3.554 9.959 1.00 60.59 200 PHE A C 1
ATOM 1608 O O . PHE A 1 200 ? -3.852 3.801 9.746 1.00 60.59 200 PHE A O 1
ATOM 1615 N N . ALA A 1 201 ? -1.806 4.498 10.351 1.00 58.72 201 ALA A N 1
ATOM 1616 C CA . ALA A 1 201 ? -2.189 5.895 10.558 1.00 58.72 201 ALA A CA 1
ATOM 1617 C C . ALA A 1 201 ? -2.738 6.591 9.292 1.00 58.72 201 ALA A C 1
ATOM 1619 O O . ALA A 1 201 ? -3.255 7.713 9.375 1.00 58.72 201 ALA A O 1
ATOM 1620 N N . ILE A 1 202 ? -2.592 5.972 8.118 1.00 58.25 202 ILE A N 1
ATOM 1621 C CA . ILE A 1 202 ? -3.016 6.518 6.825 1.00 58.25 202 ILE A CA 1
ATOM 1622 C C . ILE A 1 202 ? -4.111 5.706 6.127 1.00 58.25 202 ILE A C 1
ATOM 1624 O O . ILE A 1 202 ? -4.649 6.217 5.146 1.00 58.25 202 ILE A O 1
ATOM 1628 N N . LEU A 1 203 ? -4.469 4.514 6.623 1.00 64.38 203 LEU A N 1
ATOM 1629 C CA . LEU A 1 203 ? -5.561 3.721 6.054 1.00 64.38 203 LEU A CA 1
ATOM 1630 C C . LEU A 1 203 ? -6.918 4.349 6.388 1.00 64.38 203 LEU A C 1
ATOM 1632 O O . LEU A 1 203 ? -7.187 4.709 7.536 1.00 64.38 203 LEU A O 1
ATOM 1636 N N . ASP A 1 204 ? -7.769 4.458 5.371 1.00 65.69 204 ASP A N 1
ATOM 1637 C CA . ASP A 1 204 ? -9.146 4.929 5.490 1.00 65.69 204 ASP A CA 1
ATOM 1638 C C . ASP A 1 204 ? -10.103 3.747 5.320 1.00 65.69 204 ASP A C 1
ATOM 1640 O O . ASP A 1 204 ? -10.484 3.396 4.208 1.00 65.69 204 ASP A O 1
ATOM 1644 N N . ILE A 1 205 ? -10.424 3.055 6.413 1.00 71.62 205 ILE A N 1
ATOM 1645 C CA . ILE A 1 205 ? -11.126 1.770 6.341 1.00 71.62 205 ILE A CA 1
ATOM 1646 C C . ILE A 1 205 ? -12.611 1.991 6.032 1.00 71.62 205 ILE A C 1
ATOM 1648 O O . ILE A 1 205 ? -13.394 2.416 6.887 1.00 71.62 205 ILE A O 1
ATOM 1652 N N . GLN A 1 206 ? -13.004 1.657 4.802 1.00 69.50 206 GLN A N 1
ATOM 1653 C CA . GLN A 1 206 ? -14.359 1.897 4.304 1.00 69.50 206 GLN A CA 1
ATOM 1654 C C . GLN A 1 206 ? -15.317 0.713 4.485 1.00 69.50 206 GLN A C 1
ATOM 1656 O O . GLN A 1 206 ? -16.527 0.936 4.553 1.00 69.50 206 GLN A O 1
ATOM 1661 N N . THR A 1 207 ? -14.820 -0.528 4.577 1.00 78.00 207 THR A N 1
ATOM 1662 C CA . THR A 1 207 ? -15.668 -1.735 4.531 1.00 78.00 207 THR A CA 1
ATOM 1663 C C . THR A 1 207 ? -15.594 -2.602 5.791 1.00 78.00 207 THR A C 1
ATOM 1665 O O . THR A 1 207 ? -14.587 -2.647 6.501 1.00 78.00 207 THR A O 1
ATOM 1668 N N . ILE A 1 208 ? -16.678 -3.342 6.060 1.00 81.62 208 ILE A N 1
ATOM 1669 C CA . ILE A 1 208 ? -16.761 -4.295 7.180 1.00 81.62 208 ILE A CA 1
ATOM 1670 C C . ILE A 1 208 ? -15.790 -5.477 6.996 1.00 81.62 208 ILE A C 1
ATOM 1672 O O . ILE A 1 208 ? -15.280 -6.033 7.971 1.00 81.62 208 ILE A O 1
ATOM 1676 N N . ASP A 1 209 ? -15.523 -5.895 5.762 1.00 80.19 209 ASP A N 1
ATOM 1677 C CA . ASP A 1 209 ? -14.638 -7.034 5.513 1.00 80.19 209 ASP A CA 1
ATOM 1678 C C . ASP A 1 209 ? -13.172 -6.688 5.781 1.00 80.19 209 ASP A C 1
ATOM 1680 O O . ASP A 1 209 ? -12.444 -7.514 6.338 1.00 80.19 209 ASP A O 1
ATOM 1684 N N . ASP A 1 210 ? -12.754 -5.458 5.475 1.00 75.75 210 ASP A N 1
ATOM 1685 C CA . ASP A 1 210 ? -11.415 -4.969 5.809 1.00 75.75 210 ASP A CA 1
ATOM 1686 C C . ASP A 1 210 ? -11.202 -4.968 7.329 1.00 75.75 210 ASP A C 1
ATOM 1688 O O . ASP A 1 210 ? -10.192 -5.492 7.810 1.00 75.75 210 ASP A O 1
ATOM 1692 N N . ILE A 1 211 ? -12.188 -4.492 8.106 1.00 78.25 211 ILE A N 1
ATOM 1693 C CA . ILE A 1 211 ? -12.056 -4.484 9.568 1.00 78.25 211 ILE A CA 1
ATOM 1694 C C . ILE A 1 211 ? -12.028 -5.898 10.154 1.00 78.25 211 ILE A C 1
ATOM 1696 O O . ILE A 1 211 ? -11.227 -6.180 11.042 1.00 78.25 211 ILE A O 1
ATOM 1700 N N . LYS A 1 212 ? -12.830 -6.829 9.621 1.00 81.00 212 LYS A N 1
ATOM 1701 C CA . LYS A 1 212 ? -12.802 -8.237 10.049 1.00 81.00 212 LYS A CA 1
ATOM 1702 C C . LYS A 1 212 ? -11.433 -8.873 9.813 1.00 81.00 212 LYS A C 1
ATOM 1704 O O . LYS A 1 212 ? -10.920 -9.539 10.710 1.00 81.00 212 LYS A O 1
ATOM 1709 N N . LYS A 1 213 ? -10.838 -8.655 8.634 1.00 77.00 213 LYS A N 1
ATOM 1710 C CA . LYS A 1 213 ? -9.502 -9.171 8.301 1.00 77.00 213 LYS A CA 1
ATOM 1711 C C . LYS A 1 213 ? -8.431 -8.583 9.213 1.00 77.00 213 LYS A C 1
ATOM 1713 O O . LYS A 1 213 ? -7.614 -9.334 9.733 1.00 77.00 213 LYS A O 1
ATOM 1718 N N . MET A 1 214 ? -8.459 -7.272 9.457 1.00 75.56 214 MET A N 1
ATOM 1719 C CA . MET A 1 214 ? -7.514 -6.620 10.370 1.00 75.56 214 MET A CA 1
ATOM 1720 C C . MET A 1 214 ? -7.597 -7.188 11.788 1.00 75.56 214 MET A C 1
ATOM 1722 O O . MET A 1 214 ? -6.584 -7.587 12.357 1.00 75.56 214 MET A O 1
ATOM 1726 N N . MET A 1 215 ? -8.810 -7.299 12.336 1.00 77.25 215 MET A N 1
ATOM 1727 C CA . MET A 1 215 ? -9.020 -7.869 13.668 1.00 77.25 215 MET A CA 1
ATOM 1728 C C . MET A 1 215 ? -8.557 -9.328 13.753 1.00 77.25 215 MET A C 1
ATOM 1730 O O . MET A 1 215 ? -8.078 -9.758 14.800 1.00 77.25 215 MET A O 1
ATOM 1734 N N . GLN A 1 216 ? -8.696 -10.101 12.671 1.00 77.81 216 GLN A N 1
ATOM 1735 C CA . GLN A 1 216 ? -8.171 -11.463 12.602 1.00 77.81 216 GLN A CA 1
ATOM 1736 C C . GLN A 1 216 ? -6.637 -11.480 12.619 1.00 77.81 216 GLN A C 1
ATOM 1738 O O . GLN A 1 216 ? -6.064 -12.226 13.406 1.00 77.81 216 GLN A O 1
ATOM 1743 N N . ILE A 1 217 ? -5.986 -10.641 11.807 1.00 72.19 217 ILE A N 1
ATOM 1744 C CA . ILE A 1 217 ? -4.519 -10.537 11.755 1.00 72.19 217 ILE A CA 1
ATOM 1745 C C . ILE A 1 217 ? -3.958 -10.149 13.127 1.00 72.19 217 ILE A C 1
ATOM 1747 O O . ILE A 1 217 ? -3.019 -10.772 13.607 1.00 72.19 217 ILE A O 1
ATOM 1751 N N . GLU A 1 218 ? -4.552 -9.172 13.813 1.00 71.81 218 GLU A N 1
ATOM 1752 C CA . GLU A 1 218 ? -4.047 -8.741 15.123 1.00 71.81 218 GLU A CA 1
ATOM 1753 C C . GLU A 1 218 ? -4.196 -9.794 16.218 1.00 71.81 218 GLU A C 1
ATOM 1755 O O . GLU A 1 218 ? -3.324 -9.908 17.080 1.00 71.81 218 GLU A O 1
ATOM 1760 N N . ARG A 1 219 ? -5.263 -10.601 16.174 1.00 71.12 219 ARG A N 1
ATOM 1761 C CA . ARG A 1 219 ? -5.411 -11.747 17.084 1.00 71.12 219 ARG A CA 1
ATOM 1762 C C . ARG A 1 219 ? -4.276 -12.758 16.925 1.00 71.12 219 ARG A C 1
ATOM 1764 O O . ARG A 1 219 ? -3.961 -13.455 17.883 1.00 71.12 219 ARG A O 1
ATOM 1771 N N . GLU A 1 220 ? -3.677 -12.843 15.742 1.00 70.69 220 GLU A N 1
ATOM 1772 C CA . GLU A 1 220 ? -2.519 -13.699 15.482 1.00 70.69 220 GLU A CA 1
ATOM 1773 C C . GLU A 1 220 ? -1.197 -13.048 15.939 1.00 70.69 220 GLU A C 1
ATOM 1775 O O . GLU A 1 220 ? -0.210 -13.760 16.107 1.00 70.69 220 GLU A O 1
ATOM 1780 N N . MET A 1 221 ? -1.154 -11.723 16.159 1.00 64.50 221 MET A N 1
ATOM 1781 C CA . MET A 1 221 ? 0.099 -10.964 16.302 1.00 64.50 221 MET A CA 1
ATOM 1782 C C . MET A 1 221 ? 0.546 -10.627 17.731 1.00 64.50 221 MET A C 1
ATOM 1784 O O . MET A 1 221 ? 1.724 -10.335 17.884 1.00 64.50 221 MET A O 1
ATOM 1788 N N . ASN A 1 222 ? -0.307 -10.708 18.761 1.00 61.47 222 ASN A N 1
ATOM 1789 C CA . ASN A 1 222 ? -0.023 -10.556 20.214 1.00 61.47 222 ASN A CA 1
ATOM 1790 C C . ASN A 1 222 ? 0.768 -9.316 20.728 1.00 61.47 222 ASN A C 1
ATOM 1792 O O . ASN A 1 222 ? 0.634 -8.996 21.908 1.00 61.47 222 ASN A O 1
ATOM 1796 N N . ASP A 1 223 ? 1.547 -8.609 19.905 1.00 59.25 223 ASP A N 1
ATOM 1797 C CA . ASP A 1 223 ? 2.534 -7.604 20.327 1.00 59.25 223 ASP A CA 1
ATOM 1798 C C . ASP A 1 223 ? 2.058 -6.154 20.084 1.00 59.25 223 ASP A C 1
ATOM 1800 O O . ASP A 1 223 ? 2.405 -5.256 20.851 1.00 59.25 223 ASP A O 1
ATOM 1804 N N . VAL A 1 224 ? 1.266 -5.894 19.031 1.00 61.78 224 VAL A N 1
ATOM 1805 C CA . VAL A 1 224 ? 0.828 -4.539 18.624 1.00 61.78 224 VAL A CA 1
ATOM 1806 C C . VAL A 1 224 ? -0.586 -4.582 18.056 1.00 61.78 224 VAL A C 1
ATOM 1808 O O . VAL A 1 224 ? -0.906 -5.465 17.264 1.00 61.78 224 VAL A O 1
ATOM 1811 N N . SER A 1 225 ? -1.423 -3.607 18.425 1.00 69.44 225 SER A N 1
ATOM 1812 C CA . SER A 1 225 ? -2.746 -3.440 17.819 1.00 69.44 225 SER A CA 1
ATOM 1813 C C . SER A 1 225 ? -2.770 -2.290 16.823 1.00 69.44 225 SER A C 1
ATOM 1815 O O . SER A 1 225 ? -2.672 -1.116 17.192 1.00 69.44 225 SER A O 1
ATOM 1817 N N . PHE A 1 226 ? -2.951 -2.647 15.558 1.00 70.06 226 PHE A N 1
ATOM 1818 C CA . PHE A 1 226 ? -3.086 -1.721 14.442 1.00 70.06 226 PHE A CA 1
ATOM 1819 C C . PHE A 1 226 ? -4.476 -1.084 14.360 1.00 70.06 226 PHE A C 1
ATOM 1821 O O . PHE A 1 226 ? -4.614 0.034 13.871 1.00 70.06 226 PHE A O 1
ATOM 1828 N N . PHE A 1 227 ? -5.491 -1.741 14.916 1.00 75.12 227 PHE A N 1
ATOM 1829 C CA . PHE A 1 227 ? -6.865 -1.276 15.009 1.00 75.12 227 PHE A CA 1
ATOM 1830 C C . PHE A 1 227 ? -6.926 0.057 15.751 1.00 75.12 227 PHE A C 1
ATOM 1832 O O . PHE A 1 227 ? -7.624 0.976 15.327 1.00 75.12 227 PHE A O 1
ATOM 1839 N N . ARG A 1 228 ? -6.090 0.213 16.784 1.00 74.06 228 ARG A N 1
ATOM 1840 C CA . ARG A 1 228 ? -5.956 1.461 17.541 1.00 74.06 228 ARG A CA 1
ATOM 1841 C C . ARG A 1 228 ? -5.387 2.627 16.722 1.00 74.06 228 ARG A C 1
ATOM 1843 O O . ARG A 1 228 ? -5.557 3.777 17.118 1.00 74.06 228 ARG A O 1
ATOM 1850 N N . LEU A 1 229 ? -4.692 2.349 15.621 1.00 70.06 229 LEU A N 1
ATOM 1851 C CA . LEU A 1 229 ? -3.979 3.342 14.808 1.00 70.06 229 LEU A CA 1
ATOM 1852 C C . LEU A 1 229 ? -4.816 3.875 13.641 1.00 70.06 229 LEU A C 1
ATOM 1854 O O . LEU A 1 229 ? -4.385 4.807 12.960 1.00 70.06 229 LEU A O 1
ATOM 1858 N N . ILE A 1 230 ? -5.998 3.300 13.407 1.00 73.88 230 ILE A N 1
ATOM 1859 C CA . ILE A 1 230 ? -6.900 3.728 12.342 1.00 73.88 230 ILE A CA 1
ATOM 1860 C C . ILE A 1 230 ? -7.444 5.120 12.665 1.00 73.88 230 ILE A C 1
ATOM 1862 O O . ILE A 1 230 ? -8.149 5.307 13.652 1.00 73.88 230 ILE A O 1
ATOM 1866 N N . LYS A 1 231 ? -7.178 6.088 11.783 1.00 70.44 231 LYS A N 1
ATOM 1867 C CA . LYS A 1 231 ? -7.655 7.470 11.954 1.00 70.44 231 LYS A CA 1
ATOM 1868 C C . LYS A 1 231 ? -9.036 7.738 11.364 1.00 70.44 231 LYS A C 1
ATOM 1870 O O . LYS A 1 231 ? -9.654 8.742 11.704 1.00 70.44 231 LYS A O 1
ATOM 1875 N N . SER A 1 232 ? -9.493 6.904 10.434 1.00 73.88 232 SER A N 1
ATOM 1876 C CA . SER A 1 232 ? -10.742 7.125 9.705 1.00 73.88 232 SER A CA 1
ATOM 1877 C C . SER A 1 232 ? -11.455 5.807 9.427 1.00 73.88 232 SER A C 1
ATOM 1879 O O . SER A 1 232 ? -10.836 4.825 9.015 1.00 73.88 232 SER A O 1
ATOM 1881 N N . LEU A 1 233 ? -12.757 5.797 9.709 1.00 77.25 233 LEU A N 1
ATOM 1882 C CA . LEU A 1 233 ? -13.664 4.667 9.544 1.00 77.25 233 LEU A CA 1
ATOM 1883 C C . LEU A 1 233 ? -14.968 5.183 8.932 1.00 77.25 233 LEU A C 1
ATOM 1885 O O . LEU A 1 233 ? -15.486 6.218 9.364 1.00 77.25 233 LEU A O 1
ATOM 1889 N N . SER A 1 234 ? -15.527 4.454 7.966 1.00 80.69 234 SER A N 1
ATOM 1890 C CA . SER A 1 234 ? -16.844 4.787 7.412 1.00 80.69 234 SER A CA 1
ATOM 1891 C C . SER A 1 234 ? -17.951 4.629 8.461 1.00 80.69 234 SER A C 1
ATOM 1893 O O . SER A 1 234 ? -17.863 3.801 9.370 1.00 80.69 234 SER A O 1
ATOM 1895 N N . ALA A 1 235 ? -19.042 5.390 8.328 1.00 82.81 235 ALA A N 1
ATOM 1896 C CA . ALA A 1 235 ? -20.167 5.332 9.267 1.00 82.81 235 ALA A CA 1
ATOM 1897 C C . ALA A 1 235 ? -20.759 3.915 9.419 1.00 82.81 235 ALA A C 1
ATOM 1899 O O . ALA A 1 235 ? -21.208 3.544 10.504 1.00 82.81 235 ALA A O 1
ATOM 1900 N N . GLU A 1 236 ? -20.727 3.119 8.349 1.00 84.44 236 GLU A N 1
ATOM 1901 C CA . GLU A 1 236 ? -21.161 1.722 8.359 1.00 84.44 236 GLU A CA 1
ATOM 1902 C C . GLU A 1 236 ? -20.262 0.854 9.251 1.00 84.44 236 GLU A C 1
ATOM 1904 O O . GLU A 1 236 ? -20.760 0.120 10.106 1.00 84.44 236 GLU A O 1
ATOM 1909 N N . VAL A 1 237 ? -18.939 0.980 9.113 1.00 83.75 237 VAL A N 1
ATOM 1910 C CA . VAL A 1 237 ? -17.974 0.236 9.935 1.00 83.75 237 VAL A CA 1
ATOM 1911 C C . VAL A 1 237 ? -18.069 0.651 11.403 1.00 83.75 237 VAL A C 1
ATOM 1913 O O . VAL A 1 237 ? -18.035 -0.198 12.295 1.00 83.75 237 VAL A O 1
ATOM 1916 N N . ILE A 1 238 ? -18.258 1.946 11.663 1.00 85.31 238 ILE A N 1
ATOM 1917 C CA . ILE A 1 238 ? -18.488 2.486 13.009 1.00 85.31 238 ILE A CA 1
ATOM 1918 C C . ILE A 1 238 ? -19.707 1.823 13.660 1.00 85.31 238 ILE A C 1
ATOM 1920 O O . ILE A 1 238 ? -19.637 1.357 14.801 1.00 85.31 238 ILE A O 1
ATOM 1924 N N . GLU A 1 239 ? -20.831 1.768 12.944 1.00 86.94 239 GLU A N 1
ATOM 1925 C CA . GLU A 1 239 ? -22.063 1.161 13.444 1.00 86.94 239 GLU A CA 1
ATOM 1926 C C . GLU A 1 239 ? -21.900 -0.354 13.642 1.00 86.94 239 GLU A C 1
ATOM 1928 O O . GLU A 1 239 ? -22.346 -0.889 14.657 1.00 86.94 239 GLU A O 1
ATOM 1933 N N . TYR A 1 240 ? -21.179 -1.036 12.750 1.00 87.94 240 TYR A N 1
ATOM 1934 C CA . TYR A 1 240 ? -20.841 -2.450 12.902 1.00 87.94 240 TYR A CA 1
ATOM 1935 C C . TYR A 1 240 ? -20.029 -2.732 14.178 1.00 87.94 240 TYR A C 1
ATOM 1937 O O . TYR A 1 240 ? -20.400 -3.611 14.960 1.00 87.94 240 TYR A O 1
ATOM 1945 N N . ILE A 1 241 ? -18.970 -1.957 14.449 1.00 86.69 241 ILE A N 1
ATOM 1946 C CA . ILE A 1 241 ? -18.167 -2.086 15.680 1.00 86.69 241 ILE A CA 1
ATOM 1947 C C . ILE A 1 241 ? -19.050 -1.868 16.915 1.00 86.69 241 ILE A C 1
ATOM 1949 O O . ILE A 1 241 ? -18.987 -2.638 17.875 1.00 86.69 241 ILE A O 1
ATOM 1953 N N . ARG A 1 242 ? -19.920 -0.852 16.884 1.00 87.56 242 ARG A N 1
ATOM 1954 C CA . ARG A 1 242 ? -20.853 -0.557 17.978 1.00 87.56 242 ARG A CA 1
ATOM 1955 C C . ARG A 1 242 ? -21.796 -1.727 18.256 1.00 87.56 242 ARG A C 1
ATOM 1957 O O . ARG A 1 242 ? -22.016 -2.075 19.416 1.00 87.56 242 ARG A O 1
ATOM 1964 N N . LEU A 1 243 ? -22.344 -2.337 17.204 1.00 87.31 243 LEU A N 1
ATOM 1965 C CA . LEU A 1 243 ? -23.226 -3.499 17.307 1.00 87.31 243 LEU A CA 1
ATOM 1966 C C . LEU A 1 243 ? -22.497 -4.716 17.878 1.00 87.31 243 LEU A C 1
ATOM 1968 O O . LEU A 1 243 ? -23.072 -5.402 18.721 1.00 87.31 243 LEU A O 1
ATOM 1972 N N . ILE A 1 244 ? -21.235 -4.949 17.495 1.00 85.62 244 ILE A N 1
ATOM 1973 C CA . ILE A 1 244 ? -20.408 -6.004 18.099 1.00 85.62 244 ILE A CA 1
ATOM 1974 C C . ILE A 1 244 ? -20.272 -5.771 19.602 1.00 85.62 244 ILE A C 1
ATOM 1976 O O . ILE A 1 244 ? -20.586 -6.672 20.373 1.00 85.62 244 ILE A O 1
ATOM 1980 N N . ILE A 1 245 ? -19.856 -4.575 20.035 1.00 86.31 245 ILE A N 1
ATOM 1981 C CA . ILE A 1 245 ? -19.679 -4.286 21.468 1.00 86.31 245 ILE A CA 1
ATOM 1982 C C . ILE A 1 245 ? -21.001 -4.472 22.210 1.00 86.31 245 ILE A C 1
ATOM 1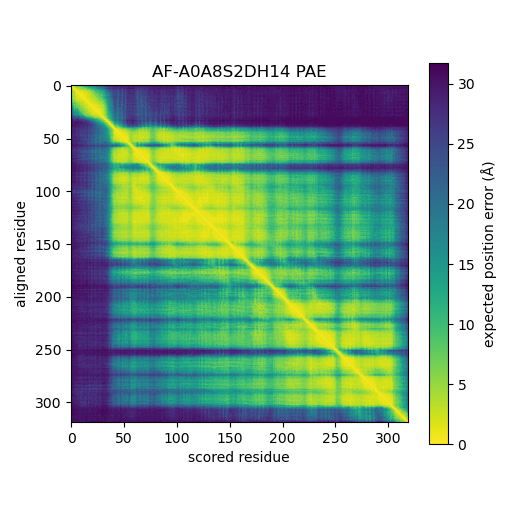984 O O . ILE A 1 245 ? -21.029 -5.160 23.225 1.00 86.31 245 ILE A O 1
ATOM 1988 N N . LYS A 1 246 ? -22.104 -3.930 21.681 1.00 84.75 246 LYS A N 1
ATOM 1989 C CA . LYS A 1 246 ? -23.435 -4.074 22.286 1.00 84.75 246 LYS A CA 1
ATOM 1990 C C . LYS A 1 246 ? -23.879 -5.536 22.381 1.00 84.75 246 LYS A C 1
ATOM 1992 O O . LYS A 1 246 ? -24.488 -5.937 23.368 1.00 84.75 246 LYS A O 1
ATOM 1997 N N . SER A 1 247 ? -23.592 -6.337 21.359 1.00 83.06 247 SER A N 1
ATOM 1998 C CA . SER A 1 247 ? -23.877 -7.770 21.384 1.00 83.06 247 SER A CA 1
ATOM 1999 C C . SER A 1 247 ? -23.043 -8.454 22.466 1.00 83.06 247 SER A C 1
ATOM 2001 O O . SER A 1 247 ? -23.593 -9.157 23.305 1.00 83.06 247 SER A O 1
ATOM 2003 N N . LEU A 1 248 ? -21.733 -8.202 22.496 1.00 78.12 248 LEU A N 1
ATOM 2004 C CA . LEU A 1 248 ? -20.804 -8.787 23.467 1.00 78.12 248 LEU A CA 1
ATOM 2005 C C . LEU A 1 248 ? -21.142 -8.413 24.916 1.00 78.12 248 LEU A C 1
ATOM 2007 O O . LEU A 1 248 ? -20.902 -9.210 25.816 1.00 78.12 248 LEU A O 1
ATOM 2011 N N . THR A 1 249 ? -21.709 -7.230 25.157 1.00 76.06 249 THR A N 1
ATOM 2012 C CA . THR A 1 249 ? -22.147 -6.813 26.496 1.00 76.06 249 THR A CA 1
ATOM 2013 C C . THR A 1 249 ? -23.511 -7.381 26.886 1.00 76.06 249 THR A C 1
ATOM 2015 O O . THR A 1 249 ? -23.755 -7.586 28.074 1.00 76.06 249 THR A O 1
ATOM 2018 N N . GLY A 1 250 ? -24.389 -7.651 25.911 1.00 69.06 250 GLY A N 1
ATOM 2019 C CA . GLY A 1 250 ? -25.702 -8.266 26.128 1.00 69.06 250 GLY A CA 1
ATOM 2020 C C . GLY A 1 250 ? -25.640 -9.752 26.505 1.00 69.06 250 GLY A C 1
ATOM 2021 O O . GLY A 1 250 ? -26.533 -10.244 27.196 1.00 69.06 250 GLY A O 1
ATOM 2022 N N . TYR A 1 251 ? -24.577 -10.460 26.110 1.00 62.31 251 TYR A N 1
ATOM 2023 C CA . TYR A 1 251 ? -24.317 -11.843 26.519 1.00 62.31 251 TYR A CA 1
ATOM 2024 C C . TYR A 1 251 ? -23.457 -11.871 27.799 1.00 62.31 251 TYR A C 1
ATOM 2026 O O . TYR A 1 251 ? -22.243 -11.697 27.787 1.00 62.31 251 TYR A O 1
ATOM 2034 N N . LEU A 1 252 ? -24.126 -12.062 28.937 1.00 59.00 252 LEU A N 1
ATOM 2035 C CA . LEU A 1 252 ? -23.572 -12.152 30.298 1.00 59.00 252 LEU A CA 1
ATOM 2036 C C . LEU A 1 252 ? -22.532 -13.305 30.477 1.00 59.00 252 LEU A C 1
ATOM 2038 O O . LEU A 1 252 ? -22.489 -14.261 29.706 1.00 59.00 252 LEU A O 1
ATOM 2042 N N . PRO A 1 253 ? -21.720 -13.284 31.552 1.00 52.25 253 PRO A N 1
ATOM 2043 C CA . PRO A 1 253 ? -20.271 -13.060 31.605 1.00 52.25 253 PRO A CA 1
ATOM 2044 C C . PRO A 1 253 ? -19.393 -14.330 31.488 1.00 52.25 253 PRO A C 1
ATOM 2046 O O . PRO A 1 253 ? -18.291 -14.367 32.037 1.00 52.25 253 PRO A O 1
ATOM 2049 N N . HIS A 1 254 ? -19.861 -15.393 30.826 1.00 51.50 254 HIS A N 1
ATOM 2050 C CA . HIS A 1 254 ? -19.239 -16.727 30.934 1.00 51.50 254 HIS A CA 1
ATOM 2051 C C . HIS A 1 254 ? -18.542 -17.269 29.683 1.00 51.50 254 HIS A C 1
ATOM 2053 O O . HIS A 1 254 ? -18.230 -18.457 29.636 1.00 51.50 254 HIS A O 1
ATOM 2059 N N . SER A 1 255 ? -18.236 -16.439 28.692 1.00 53.06 255 SER A N 1
ATOM 2060 C CA . SER A 1 255 ? -17.610 -16.918 27.460 1.00 53.06 255 SER A CA 1
ATOM 2061 C C . SER A 1 255 ? -16.218 -16.332 27.220 1.00 53.06 255 SER A C 1
ATOM 2063 O O . SER A 1 255 ? -15.825 -15.274 27.729 1.00 53.06 255 SER A O 1
ATOM 2065 N N . THR A 1 256 ? -15.477 -17.045 26.375 1.00 57.72 256 THR A N 1
ATOM 2066 C CA . THR A 1 256 ? -14.280 -16.604 25.641 1.00 57.72 256 THR A CA 1
ATOM 2067 C C . THR A 1 256 ? -14.416 -15.210 25.024 1.00 57.72 256 THR A C 1
ATOM 2069 O O . THR A 1 256 ? -13.415 -14.536 24.784 1.00 57.72 256 THR A O 1
ATOM 2072 N N . ASP A 1 257 ? -15.646 -14.740 24.827 1.00 69.94 257 ASP A N 1
ATOM 2073 C CA . ASP A 1 257 ? -15.949 -13.441 24.242 1.00 69.94 257 ASP A CA 1
ATOM 2074 C C . ASP A 1 257 ? -15.596 -12.280 25.180 1.00 69.94 257 ASP A C 1
ATOM 2076 O O . ASP A 1 257 ? -15.387 -11.164 24.716 1.00 69.94 257 ASP A O 1
ATOM 2080 N N . SER A 1 258 ? -15.433 -12.536 26.484 1.00 72.62 258 SER A N 1
ATOM 2081 C CA . SER A 1 258 ? -14.956 -11.535 27.446 1.00 72.62 258 SER A CA 1
ATOM 2082 C C . SER A 1 258 ? -13.508 -11.102 27.187 1.00 72.62 258 SER A C 1
ATOM 2084 O O .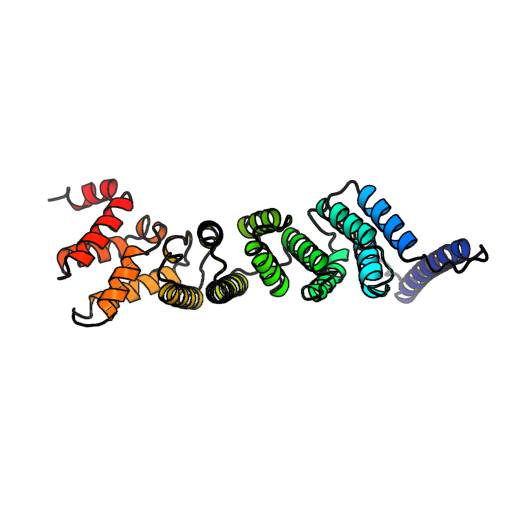 SER A 1 258 ? -13.187 -9.921 27.315 1.00 72.62 258 SER A O 1
ATOM 2086 N N . LEU A 1 259 ? -12.631 -12.028 26.781 1.00 76.88 259 LEU A N 1
ATOM 2087 C CA . LEU A 1 259 ? -11.256 -11.706 26.382 1.00 76.88 259 LEU A CA 1
ATOM 2088 C C . LEU A 1 259 ? -11.249 -10.878 25.100 1.00 76.88 259 LEU A C 1
ATOM 2090 O O . LEU A 1 259 ? -10.524 -9.890 25.011 1.00 76.88 259 LEU A O 1
ATOM 2094 N N . PHE A 1 260 ? -12.101 -11.240 24.142 1.00 78.19 260 PHE A N 1
ATOM 2095 C CA . PHE A 1 260 ? -12.235 -10.484 22.906 1.00 78.19 260 PHE A CA 1
ATOM 2096 C C . PHE A 1 260 ? -12.835 -9.091 23.132 1.00 78.19 260 PHE A C 1
ATOM 2098 O O . PHE A 1 260 ? -12.359 -8.130 22.538 1.00 78.19 260 PHE A O 1
ATOM 2105 N N . LEU A 1 261 ? -13.820 -8.954 24.022 1.00 82.56 261 LEU A N 1
ATOM 2106 C CA . LEU A 1 261 ? -14.372 -7.661 24.415 1.00 82.56 261 LEU A CA 1
ATOM 2107 C C . LEU A 1 261 ? -13.303 -6.779 25.071 1.00 82.56 261 LEU A C 1
ATOM 2109 O O . LEU A 1 261 ? -13.197 -5.607 24.725 1.00 82.56 261 LEU A O 1
ATOM 2113 N N . HIS A 1 262 ? -12.493 -7.326 25.987 1.00 84.25 262 HIS A N 1
ATOM 2114 C CA . HIS A 1 262 ? -11.381 -6.578 26.583 1.00 84.25 262 HIS A CA 1
ATOM 2115 C C . HIS A 1 262 ? -10.408 -6.080 25.523 1.00 84.25 262 HIS A C 1
ATOM 2117 O O . HIS A 1 262 ? -10.123 -4.889 25.492 1.00 84.25 262 HIS A O 1
ATOM 2123 N N . TRP A 1 263 ? -9.965 -6.978 24.644 1.00 83.38 263 TRP A N 1
ATOM 2124 C CA . TRP A 1 263 ? -9.077 -6.642 23.541 1.00 83.38 263 TRP A CA 1
ATOM 2125 C C . TRP A 1 263 ? -9.683 -5.537 22.663 1.00 83.38 263 TRP A C 1
ATOM 2127 O O . TRP A 1 263 ? -9.063 -4.501 22.447 1.00 83.38 263 TRP A O 1
ATOM 2137 N N . LEU A 1 264 ? -10.944 -5.689 22.245 1.00 83.38 264 LEU A N 1
ATOM 2138 C CA . LEU A 1 264 ? -11.629 -4.721 21.389 1.00 83.38 264 LEU A CA 1
ATOM 2139 C C . LEU A 1 264 ? -11.712 -3.332 22.033 1.00 83.38 264 LEU A C 1
ATOM 2141 O O . LEU A 1 264 ? -11.505 -2.326 21.362 1.00 83.38 264 LEU A O 1
ATOM 2145 N N . LEU A 1 265 ? -12.013 -3.275 23.331 1.00 85.94 265 LEU A N 1
ATOM 2146 C CA . LEU A 1 265 ? -12.100 -2.022 24.077 1.00 85.94 265 LEU A CA 1
ATOM 2147 C C . LEU A 1 265 ? -10.721 -1.401 24.327 1.00 85.94 265 LEU A C 1
ATOM 2149 O O . LEU A 1 265 ? -10.593 -0.185 24.250 1.00 85.94 265 LEU A O 1
ATOM 2153 N N . GLU A 1 266 ? -9.689 -2.196 24.615 1.00 83.75 266 GLU A N 1
ATOM 2154 C CA . GLU A 1 266 ? -8.312 -1.705 24.806 1.00 83.75 266 GLU A CA 1
ATOM 2155 C C . GLU A 1 266 ? -7.727 -1.102 23.523 1.00 83.75 266 GLU A C 1
ATOM 2157 O O . GLU A 1 266 ? -6.870 -0.213 23.581 1.00 83.75 266 GLU A O 1
ATOM 2162 N N . HIS A 1 267 ? -8.213 -1.567 22.377 1.00 81.31 267 HIS A N 1
ATOM 2163 C CA . HIS A 1 267 ? -7.677 -1.243 21.066 1.00 81.31 267 HIS A CA 1
ATOM 2164 C C . HIS A 1 267 ? -8.598 -0.392 20.198 1.00 81.31 267 HIS A C 1
ATOM 2166 O O . HIS A 1 267 ? -8.258 -0.113 19.052 1.00 81.31 267 HIS A O 1
ATOM 2172 N N . ILE A 1 268 ? -9.741 0.050 20.724 1.00 82.88 268 ILE A N 1
ATOM 2173 C CA . ILE A 1 268 ? -10.670 0.874 19.955 1.00 82.88 268 ILE A CA 1
ATOM 2174 C C . ILE A 1 268 ? -9.982 2.171 19.482 1.00 82.88 268 ILE A C 1
ATOM 2176 O O . ILE A 1 268 ? -9.359 2.857 20.303 1.00 82.88 268 ILE A O 1
ATOM 2180 N N . PRO A 1 269 ? -10.055 2.520 18.181 1.00 78.12 269 PRO A N 1
ATOM 2181 C CA . PRO A 1 269 ? -9.433 3.740 17.688 1.00 78.12 269 PRO A CA 1
ATOM 2182 C C . PRO A 1 269 ? -10.032 4.971 18.367 1.00 78.12 269 PRO A C 1
ATOM 2184 O O . PRO A 1 269 ? -11.246 5.089 18.557 1.00 78.12 269 PRO A O 1
ATOM 2187 N N . TYR A 1 270 ? -9.157 5.892 18.765 1.00 75.19 270 TYR A N 1
ATOM 2188 C CA . TYR A 1 270 ? -9.513 7.052 19.581 1.00 75.19 270 TYR A CA 1
ATOM 2189 C C . TYR A 1 270 ? -10.504 7.983 18.873 1.00 75.19 270 TYR A C 1
ATOM 2191 O O . TYR A 1 270 ? -11.393 8.571 19.491 1.00 75.19 270 TYR A O 1
ATOM 2199 N N . GLU A 1 271 ? -10.381 8.078 17.558 1.00 71.06 271 GLU A N 1
ATOM 2200 C CA . GLU A 1 271 ? -11.203 8.883 16.671 1.00 71.06 271 GLU A CA 1
ATOM 2201 C C . GLU A 1 271 ? -12.683 8.478 16.741 1.00 71.06 271 GLU A C 1
ATOM 2203 O O . GLU A 1 271 ? -13.554 9.345 16.650 1.00 71.06 271 GLU A O 1
ATOM 2208 N N . LEU A 1 272 ? -12.977 7.199 17.022 1.00 73.31 272 LEU A N 1
ATOM 2209 C CA . LEU A 1 272 ? -14.342 6.730 17.285 1.00 73.31 272 LEU A CA 1
ATOM 2210 C C . LEU A 1 272 ? -14.927 7.333 18.560 1.00 73.31 272 LEU A C 1
ATOM 2212 O O . LEU A 1 272 ? -16.119 7.626 18.620 1.00 73.31 272 LEU A O 1
ATOM 2216 N N . LEU A 1 273 ? -14.092 7.515 19.580 1.00 72.75 273 LEU A N 1
ATOM 2217 C CA . LEU A 1 273 ? -14.513 7.974 20.900 1.00 72.75 273 LEU A CA 1
ATOM 2218 C C . LEU A 1 273 ? -14.713 9.488 20.943 1.00 72.75 273 LEU A C 1
ATOM 2220 O O . LEU A 1 273 ? -15.598 9.973 21.644 1.00 72.75 273 LEU A O 1
ATOM 2224 N N . LYS A 1 274 ? -13.908 10.244 20.186 1.00 67.94 274 LYS A N 1
ATOM 2225 C CA . LYS A 1 274 ? -13.891 11.711 20.250 1.00 67.94 274 LYS A CA 1
ATOM 2226 C C . LYS A 1 274 ? -15.194 12.365 19.761 1.00 67.94 274 LYS A C 1
ATOM 2228 O O . LYS A 1 274 ? -15.540 13.451 20.225 1.00 67.94 274 LYS A O 1
ATOM 2233 N N . PHE A 1 275 ? -15.936 11.720 18.854 1.00 65.56 275 PHE A N 1
ATOM 2234 C CA . PHE A 1 275 ? -17.070 12.358 18.166 1.00 65.56 275 PHE A CA 1
ATOM 2235 C C . PHE A 1 275 ? -18.349 11.519 18.065 1.00 65.56 275 PHE A C 1
ATOM 2237 O O . PHE A 1 275 ? -19.280 11.931 17.376 1.00 65.56 275 PHE A O 1
ATOM 2244 N N . ASN A 1 276 ? -18.441 10.370 18.743 1.00 76.19 276 ASN A N 1
ATOM 2245 C CA . ASN A 1 276 ? -19.605 9.493 18.613 1.00 76.19 276 ASN A CA 1
ATOM 2246 C C . ASN A 1 276 ? -20.387 9.333 19.924 1.00 76.19 276 ASN A C 1
ATOM 2248 O O . ASN A 1 276 ? -20.048 8.512 20.776 1.00 76.19 276 ASN A O 1
ATOM 2252 N N . GLU A 1 277 ? -21.483 10.087 20.056 1.00 79.94 277 GLU A N 1
ATOM 2253 C CA . GLU A 1 277 ? -22.354 10.074 21.243 1.00 79.94 277 GLU A CA 1
ATOM 2254 C C . GLU A 1 277 ? -22.886 8.673 21.574 1.00 79.94 277 GLU A C 1
ATOM 2256 O O . GLU A 1 277 ? -22.933 8.301 22.744 1.00 79.94 277 GLU A O 1
ATOM 2261 N N . LYS A 1 278 ? -23.162 7.835 20.566 1.00 82.50 278 LYS A N 1
ATOM 2262 C CA . LYS A 1 278 ? -23.649 6.467 20.795 1.00 82.50 278 LYS A CA 1
ATOM 2263 C C . LYS A 1 278 ? -22.607 5.566 21.467 1.00 82.50 278 LYS A C 1
ATOM 2265 O O . LYS A 1 278 ? -22.982 4.641 22.186 1.00 82.50 278 LYS A O 1
ATOM 2270 N N . PHE A 1 279 ? -21.313 5.783 21.211 1.00 84.00 279 PHE A N 1
ATOM 2271 C CA . PHE A 1 279 ? -20.248 5.056 21.913 1.00 84.00 279 PHE A CA 1
ATOM 2272 C C . PHE A 1 279 ? -20.108 5.542 23.353 1.00 84.00 279 PHE A C 1
ATOM 2274 O O . PHE A 1 279 ? -19.910 4.725 24.248 1.00 84.00 279 PHE A O 1
ATOM 2281 N N . ILE A 1 280 ? -20.268 6.847 23.585 1.00 82.00 280 ILE A N 1
ATOM 2282 C CA . ILE A 1 280 ? -20.245 7.431 24.931 1.00 82.00 280 ILE A CA 1
ATOM 2283 C C . ILE A 1 280 ? -21.385 6.857 25.777 1.00 82.00 280 ILE A C 1
ATOM 2285 O O . ILE A 1 280 ? -21.138 6.382 26.884 1.00 82.00 280 ILE A O 1
ATOM 2289 N N . GLU A 1 281 ? -22.610 6.841 25.247 1.00 83.44 281 GLU A N 1
ATOM 2290 C CA . GLU A 1 281 ? -23.780 6.253 25.911 1.00 83.44 281 GLU A CA 1
ATOM 2291 C C . GLU A 1 281 ? -23.557 4.776 26.253 1.00 83.44 281 GLU A C 1
ATOM 2293 O O . GLU A 1 281 ? -23.737 4.375 27.403 1.00 83.44 281 GLU A O 1
ATOM 2298 N N . LEU A 1 282 ? -23.086 3.983 25.283 1.00 85.94 282 LEU A N 1
ATOM 2299 C CA . LEU A 1 282 ? -22.771 2.568 25.484 1.00 85.94 282 LEU A CA 1
ATOM 2300 C C . LEU A 1 282 ? -21.720 2.375 26.586 1.00 85.94 282 LEU A C 1
ATOM 2302 O O . LEU A 1 282 ? -21.852 1.496 27.432 1.00 85.94 282 LEU A O 1
ATOM 2306 N N . PHE A 1 283 ? -20.677 3.203 26.605 1.00 86.88 283 PHE A N 1
ATOM 2307 C CA . PHE A 1 283 ? -19.606 3.113 27.594 1.00 86.88 283 PHE A CA 1
ATOM 2308 C C . PHE A 1 283 ? -20.081 3.518 28.997 1.00 86.88 283 PHE A C 1
ATOM 2310 O O . PHE A 1 283 ? -19.708 2.868 29.975 1.00 86.88 283 PHE A O 1
ATOM 2317 N N . ILE A 1 284 ? -20.954 4.522 29.118 1.00 84.50 284 ILE A N 1
ATOM 2318 C CA . ILE A 1 284 ? -21.617 4.856 30.388 1.00 84.50 284 ILE A CA 1
ATOM 2319 C C . ILE A 1 284 ? -22.480 3.681 30.864 1.00 84.50 284 ILE A C 1
ATOM 2321 O O . ILE A 1 284 ? -22.394 3.288 32.027 1.00 84.50 284 ILE A O 1
ATOM 2325 N N . GLU A 1 285 ? -23.267 3.076 29.974 1.00 84.75 285 GLU A N 1
ATOM 2326 C CA . GLU A 1 285 ? -24.095 1.912 30.303 1.00 84.75 285 GLU A CA 1
ATOM 2327 C C . GLU A 1 285 ? -23.239 0.741 30.811 1.00 84.75 285 GLU A C 1
ATOM 2329 O O . GLU A 1 285 ? -23.551 0.137 31.840 1.00 84.75 285 GLU A O 1
ATOM 2334 N N . MET A 1 286 ? -22.104 0.468 30.161 1.00 86.62 286 MET A N 1
ATOM 2335 C CA . MET A 1 286 ? -21.138 -0.539 30.612 1.00 86.62 286 MET A CA 1
ATOM 2336 C C . MET A 1 286 ? -20.543 -0.202 31.989 1.00 86.62 286 MET A C 1
ATOM 2338 O O . MET A 1 286 ? -20.399 -1.089 32.835 1.00 86.62 286 MET A O 1
ATOM 2342 N N . MET A 1 287 ? -20.231 1.072 32.249 1.00 85.06 287 MET A N 1
ATOM 2343 C CA . MET A 1 287 ? -19.731 1.544 33.547 1.00 85.06 287 MET A CA 1
ATOM 2344 C C . MET A 1 287 ? -20.740 1.374 34.685 1.00 85.06 287 MET A C 1
ATOM 2346 O O . MET A 1 287 ? -20.339 1.148 35.828 1.00 85.06 287 MET A O 1
ATOM 2350 N N . LEU A 1 288 ? -22.036 1.452 34.397 1.00 83.50 288 LEU A N 1
ATOM 2351 C CA . LEU A 1 288 ? -23.081 1.249 35.398 1.00 83.50 288 LEU A CA 1
ATOM 2352 C C . LEU A 1 288 ? -23.370 -0.245 35.586 1.00 83.50 288 LEU A C 1
ATOM 2354 O O . LEU A 1 288 ? -23.292 -0.763 36.702 1.00 83.50 288 LEU A O 1
ATOM 2358 N N . ASN A 1 289 ? -23.596 -0.961 34.486 1.00 81.44 289 ASN A N 1
ATOM 2359 C CA . ASN A 1 289 ? -24.295 -2.244 34.515 1.00 81.44 289 ASN A CA 1
ATOM 2360 C C . ASN A 1 289 ? -23.384 -3.472 34.356 1.00 81.44 289 ASN A C 1
ATOM 2362 O O . ASN A 1 289 ? -23.788 -4.575 34.718 1.00 81.44 289 ASN A O 1
ATOM 2366 N N . TYR A 1 290 ? -22.155 -3.327 33.843 1.00 82.75 290 TYR A N 1
ATOM 2367 C CA . TYR A 1 290 ? -21.310 -4.491 33.556 1.00 82.75 290 TYR A CA 1
ATOM 2368 C C . TYR A 1 290 ? -20.628 -5.044 34.829 1.00 82.75 290 TYR A C 1
ATOM 2370 O O . TYR A 1 290 ? -20.062 -4.280 35.609 1.00 82.75 290 TYR A O 1
ATOM 2378 N N . PRO A 1 291 ? -20.627 -6.361 35.095 1.00 80.50 291 PRO A N 1
ATOM 2379 C CA . PRO A 1 291 ? -20.113 -6.889 36.364 1.00 80.50 291 PRO A CA 1
ATOM 2380 C C . PRO A 1 291 ? -18.577 -6.894 36.457 1.00 80.50 291 PRO A C 1
ATOM 2382 O O . PRO A 1 291 ? -18.022 -6.855 37.553 1.00 80.50 291 PRO A O 1
ATO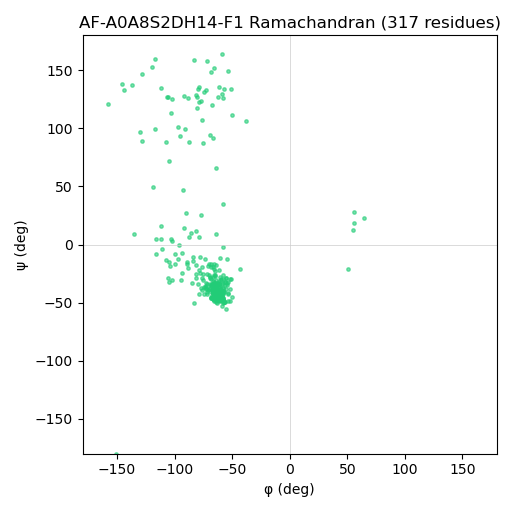M 2385 N N . ASN A 1 292 ? -17.864 -6.939 35.326 1.00 83.81 292 ASN A N 1
ATOM 2386 C CA . ASN A 1 292 ? -16.410 -7.097 35.318 1.00 83.81 292 ASN A CA 1
ATOM 2387 C C . ASN A 1 292 ? -15.676 -5.766 35.579 1.00 83.81 292 ASN A C 1
ATOM 2389 O O . ASN A 1 292 ? -15.733 -4.831 34.777 1.00 83.81 292 ASN A O 1
ATOM 2393 N N . VAL A 1 293 ? -14.924 -5.713 36.683 1.00 83.31 293 VAL A N 1
ATOM 2394 C CA . VAL A 1 293 ? -14.143 -4.535 37.099 1.00 83.31 293 VAL A CA 1
ATOM 2395 C C . VAL A 1 293 ? -13.053 -4.170 36.086 1.00 83.31 293 VAL A C 1
ATOM 2397 O O . VAL A 1 293 ? -12.860 -2.989 35.813 1.00 83.31 293 VAL A O 1
ATOM 2400 N N . LYS A 1 294 ? -12.368 -5.148 35.477 1.00 84.31 294 LYS A N 1
ATOM 2401 C CA . LYS A 1 294 ? -11.327 -4.884 34.468 1.00 84.31 294 LYS A CA 1
ATOM 2402 C C . LYS A 1 294 ? -11.917 -4.169 33.253 1.00 84.31 294 LYS A C 1
ATOM 2404 O O . LYS A 1 294 ? -11.369 -3.160 32.818 1.00 84.31 294 LYS A O 1
ATOM 2409 N N . THR A 1 295 ? -13.060 -4.639 32.751 1.00 84.06 295 THR A N 1
ATOM 2410 C CA . THR A 1 295 ? -13.773 -3.978 31.648 1.00 84.06 295 THR A CA 1
ATOM 2411 C C . THR A 1 295 ? -14.126 -2.539 32.008 1.00 84.06 295 THR A C 1
ATOM 2413 O O . THR A 1 295 ? -13.862 -1.633 31.224 1.00 84.06 295 THR A O 1
ATOM 2416 N N . LYS A 1 296 ? -14.655 -2.309 33.216 1.00 84.19 296 LYS A N 1
ATOM 2417 C CA . LYS A 1 296 ? -14.976 -0.962 33.705 1.00 84.19 296 LYS A CA 1
ATOM 2418 C C . LYS A 1 296 ? -13.752 -0.048 33.727 1.00 84.19 296 LYS A C 1
ATOM 2420 O O . LYS A 1 296 ? -13.835 1.087 33.279 1.00 84.19 296 LYS A O 1
ATOM 2425 N N . VAL A 1 297 ? -12.594 -0.540 34.167 1.00 85.44 297 VAL A N 1
ATOM 2426 C CA . VAL A 1 297 ? -11.346 0.244 34.154 1.00 85.44 297 VAL A CA 1
ATOM 2427 C C . VAL A 1 297 ? -10.934 0.633 32.727 1.00 85.44 297 VAL A C 1
ATOM 2429 O O . VAL A 1 297 ? -10.572 1.786 32.494 1.00 85.44 297 VAL A O 1
ATOM 2432 N N . ILE A 1 298 ? -11.025 -0.291 31.764 1.00 85.12 298 ILE A N 1
ATOM 2433 C CA . ILE A 1 298 ? -10.709 -0.018 30.350 1.00 85.12 298 ILE A CA 1
ATOM 2434 C C . ILE A 1 298 ? -11.670 1.031 29.775 1.00 85.12 298 ILE A C 1
ATOM 2436 O O . ILE A 1 298 ? -11.236 2.010 29.169 1.00 85.12 298 ILE A O 1
ATOM 2440 N N . VAL A 1 299 ? -12.974 0.865 30.007 1.00 85.31 299 VAL A N 1
ATOM 2441 C CA . VAL A 1 299 ? -14.006 1.796 29.532 1.00 85.31 299 VAL A CA 1
ATOM 2442 C C . VAL A 1 299 ? -13.824 3.184 30.146 1.00 85.31 299 VAL A C 1
ATOM 2444 O O . VAL A 1 299 ? -13.855 4.179 29.424 1.00 85.31 299 VAL A O 1
ATOM 2447 N N . ALA A 1 300 ? -13.567 3.261 31.455 1.00 83.06 300 ALA A N 1
ATOM 2448 C CA . ALA A 1 300 ? -13.279 4.518 32.135 1.00 83.06 300 ALA A CA 1
ATOM 2449 C C . ALA A 1 300 ? -12.071 5.217 31.502 1.00 83.06 300 ALA A C 1
ATOM 2451 O O . ALA A 1 300 ? -12.167 6.388 31.140 1.00 83.06 300 ALA A O 1
ATOM 2452 N N . LYS A 1 301 ? -10.959 4.496 31.298 1.00 83.31 301 LYS A N 1
ATOM 2453 C CA . LYS A 1 301 ? -9.764 5.026 30.624 1.00 83.31 301 LYS A CA 1
ATOM 2454 C C . LYS A 1 301 ? -10.120 5.627 29.261 1.00 83.31 301 LYS A C 1
ATOM 2456 O O . LYS A 1 301 ? -9.735 6.760 28.988 1.00 83.31 301 LYS A O 1
ATOM 2461 N N . ASN A 1 302 ? -10.880 4.909 28.441 1.00 81.00 302 ASN A N 1
ATOM 2462 C CA . ASN A 1 302 ? -11.285 5.377 27.116 1.00 81.00 302 ASN A CA 1
ATOM 2463 C C . ASN A 1 302 ? -12.144 6.648 27.176 1.00 81.00 302 ASN A C 1
ATOM 2465 O O . ASN A 1 302 ? -11.869 7.592 26.438 1.00 81.00 302 ASN A O 1
ATOM 2469 N N . LEU A 1 303 ? -13.112 6.710 28.098 1.00 76.75 303 LEU A N 1
ATOM 2470 C CA . LEU A 1 303 ? -13.925 7.909 28.329 1.00 76.75 303 LEU A CA 1
ATOM 2471 C C . LEU A 1 303 ? -13.064 9.111 28.759 1.00 76.75 303 LEU A C 1
ATOM 2473 O O . LEU A 1 303 ? -13.262 10.218 28.261 1.00 76.75 303 LEU A O 1
ATOM 2477 N N . PHE A 1 304 ? -12.073 8.909 29.636 1.00 73.56 304 PHE A N 1
ATOM 2478 C CA . PHE A 1 304 ? -11.190 9.986 30.105 1.00 73.56 304 PHE A CA 1
ATOM 2479 C C . PHE A 1 304 ? -10.299 10.568 29.000 1.00 73.56 304 PHE A C 1
ATOM 2481 O O . PHE A 1 304 ? -10.055 11.774 28.996 1.00 73.56 304 PHE A O 1
ATOM 2488 N N . PHE A 1 305 ? -9.838 9.751 28.048 1.00 64.50 305 PHE A N 1
ATOM 2489 C CA . PHE A 1 305 ? -9.022 10.237 26.931 1.00 64.50 305 PHE A CA 1
ATOM 2490 C C . PHE A 1 305 ? -9.818 11.107 25.939 1.00 64.50 305 PHE A C 1
ATOM 2492 O O . PHE A 1 305 ? -9.246 11.987 25.296 1.00 64.50 305 PHE A O 1
ATOM 2499 N N . SER A 1 306 ? -11.128 10.899 25.781 1.00 58.91 306 SER A N 1
ATOM 2500 C CA . SER A 1 306 ? -11.947 11.505 24.709 1.00 58.91 306 SER A CA 1
ATOM 2501 C C . SER A 1 306 ? -12.347 12.989 24.872 1.00 58.91 306 SER A C 1
ATOM 2503 O O . SER A 1 306 ? -13.359 13.400 24.326 1.00 58.91 306 SER A O 1
ATOM 2505 N N . GLU A 1 307 ? -11.605 13.831 25.608 1.00 53.62 307 GLU A N 1
ATOM 2506 C CA . GLU A 1 307 ? -12.010 15.232 25.931 1.00 53.62 307 GLU A CA 1
ATOM 2507 C C . GLU A 1 307 ? -13.395 15.344 26.613 1.00 53.62 307 GLU A C 1
ATOM 2509 O O . GLU A 1 307 ? -13.959 16.427 26.796 1.00 53.62 307 GLU A O 1
ATOM 2514 N N . ILE A 1 308 ? -13.936 14.214 27.067 1.00 50.97 308 ILE A N 1
ATOM 2515 C CA . ILE A 1 308 ? -15.280 14.096 27.618 1.00 50.97 308 ILE A CA 1
ATOM 2516 C C . ILE A 1 308 ? -15.423 14.848 28.944 1.00 50.97 308 ILE A C 1
ATOM 2518 O O . ILE A 1 308 ? -16.537 15.226 29.286 1.00 50.97 308 ILE A O 1
ATOM 2522 N N . MET A 1 309 ? -14.340 15.180 29.652 1.00 47.59 309 MET A N 1
ATOM 2523 C CA . MET A 1 309 ? -14.421 15.992 30.876 1.00 47.59 309 MET A CA 1
ATOM 2524 C C . MET A 1 309 ? -15.069 17.371 30.650 1.00 47.59 309 MET A C 1
ATOM 2526 O O . MET A 1 309 ? -15.732 17.872 31.555 1.00 47.59 309 MET A O 1
ATOM 2530 N N . ASN A 1 310 ? -15.001 17.937 29.438 1.00 49.94 310 ASN A N 1
ATOM 2531 C CA . ASN A 1 310 ? -15.699 19.190 29.121 1.00 49.94 310 ASN A CA 1
ATOM 2532 C C . ASN A 1 310 ? -17.208 19.000 28.852 1.00 49.94 310 ASN A C 1
ATOM 2534 O O . ASN A 1 310 ? -17.974 19.949 29.003 1.00 49.94 310 ASN A O 1
ATOM 2538 N N . LYS A 1 311 ? -17.663 17.788 28.490 1.00 51.34 311 LYS A N 1
ATOM 2539 C CA . LYS A 1 311 ? -19.086 17.464 28.238 1.00 51.34 311 LYS A CA 1
ATOM 2540 C C . LYS A 1 311 ? -19.767 16.716 29.396 1.00 51.34 311 LYS A C 1
ATOM 2542 O O . LYS A 1 311 ? -20.953 16.926 29.629 1.00 51.34 311 LYS A O 1
ATOM 2547 N N . PHE A 1 312 ? -19.045 15.904 30.170 1.00 47.72 312 PHE A N 1
ATOM 2548 C CA . PHE A 1 312 ? -19.571 15.200 31.351 1.00 47.72 312 PHE A CA 1
ATOM 2549 C C . PHE A 1 312 ? -20.006 16.166 32.456 1.00 47.72 312 PHE A C 1
ATOM 2551 O O . PHE A 1 312 ? -21.009 15.907 33.118 1.00 47.72 312 PHE A O 1
ATOM 2558 N N . GLY A 1 313 ? -19.334 17.316 32.598 1.00 50.06 313 GLY A N 1
ATOM 2559 C CA . GLY A 1 313 ? -19.791 18.390 33.488 1.00 50.06 313 GLY A CA 1
ATOM 2560 C C . GLY A 1 313 ? -21.197 18.905 33.145 1.00 50.06 313 GLY A C 1
ATOM 2561 O O . GLY A 1 313 ? -21.946 19.277 34.042 1.00 50.06 313 GLY A O 1
ATOM 2562 N N . ALA A 1 314 ? -21.606 18.853 31.872 1.00 50.50 314 ALA A N 1
ATOM 2563 C CA . ALA A 1 314 ? -22.949 19.250 31.445 1.00 50.50 314 ALA A CA 1
ATOM 2564 C C . ALA A 1 314 ? -24.013 18.157 31.672 1.00 50.50 314 ALA A C 1
ATOM 2566 O O . ALA A 1 314 ? -25.189 18.485 31.829 1.00 50.50 314 ALA A O 1
ATOM 2567 N N . TYR A 1 315 ? -23.613 16.880 31.711 1.00 43.72 315 TYR A N 1
ATOM 2568 C CA . TYR A 1 315 ? -24.519 15.744 31.936 1.00 43.72 315 TYR A CA 1
ATOM 2569 C C . TYR A 1 315 ? -24.778 15.472 33.427 1.00 43.72 315 TYR A C 1
ATOM 2571 O O . TYR A 1 315 ? -25.887 15.093 33.789 1.00 43.72 315 TYR A O 1
ATOM 2579 N N . PHE A 1 316 ? -23.793 15.719 34.298 1.00 50.50 316 PHE A N 1
ATOM 2580 C CA . PHE A 1 316 ? -23.927 15.564 35.756 1.00 50.50 316 PHE A CA 1
ATOM 2581 C C . PHE A 1 316 ? -24.187 16.884 36.506 1.00 50.50 316 PHE A C 1
ATOM 2583 O O . PHE A 1 316 ? -24.500 16.859 37.689 1.00 50.50 316 PHE A O 1
ATOM 2590 N N . GLY A 1 317 ? -24.097 18.040 35.837 1.00 43.03 317 GLY A N 1
ATOM 2591 C CA . GLY A 1 317 ? -24.383 19.365 36.411 1.00 43.03 317 GLY A CA 1
ATOM 2592 C C . GLY A 1 317 ? -25.857 19.794 36.372 1.00 43.03 317 GLY A C 1
ATOM 2593 O O . GLY A 1 317 ? -26.155 20.959 36.625 1.00 43.03 317 GLY A O 1
ATOM 2594 N N . LYS A 1 318 ? -26.778 18.888 36.022 1.00 39.22 318 LYS A N 1
ATOM 2595 C CA . LYS A 1 318 ? -28.238 19.098 36.068 1.00 39.22 318 LYS A CA 1
ATOM 2596 C C . LYS A 1 318 ? -28.914 18.104 37.019 1.00 39.22 318 LYS A C 1
ATOM 2598 O O . LYS A 1 318 ? -29.880 17.443 36.644 1.00 39.22 318 LYS A O 1
ATOM 2603 N N . SER A 1 319 ? -28.380 17.985 38.229 1.00 36.97 319 SER A N 1
ATOM 2604 C CA . SER A 1 319 ? -29.052 17.345 39.365 1.00 36.97 319 SER A CA 1
ATOM 2605 C C . SER A 1 319 ? -29.251 18.359 40.472 1.00 36.97 319 SER A C 1
ATOM 2607 O O . SER A 1 319 ? -28.217 18.953 40.861 1.00 36.97 319 SER A O 1
#

Sequence (319 aa):
MGTIPPTLLMSMYLSEVALYINFLDDFFRKKTDHDTVDRLSSQSLVETCLQLLDKERIELLTVQVATMISTVLSTTPQTDIDKSEIFRLEQALLTKTGISESAHPVVLEWLNYQDDKFFCSFAYQGALLLASSKIWTPTVIKICCDLLSSENDPLRDRAVILIRDRKWCSENQSISIVINWFSQWNKQETKSIAQVEHLFAILDIQTIDDIKKMMQIEREMNDVSFFRLIKSLSAEVIEYIRLIIKSLTGYLPHSTDSLFLHWLLEHIPYELLKFNEKFIELFIEMMLNYPNVKTKVIVAKNLFFSEIMNKFGAYFGKS

Solvent-accessible surface area (backbone atoms only — not comparable to full-atom values): 18299 Å² total; per-residue (Å²): 136,86,77,80,54,69,69,58,54,50,50,51,52,51,49,53,50,48,52,50,50,49,48,49,51,48,58,51,45,77,63,55,79,50,100,60,92,65,71,70,48,74,64,56,52,51,54,53,45,50,55,50,60,70,64,47,89,51,45,52,42,44,39,69,56,47,48,49,52,50,47,58,70,70,73,49,61,89,83,76,59,58,69,69,57,56,51,51,51,54,59,58,52,68,67,44,60,29,53,35,81,82,17,49,70,59,41,58,57,33,50,76,28,56,85,38,94,86,45,24,66,50,11,50,52,30,26,52,27,35,43,62,63,44,46,64,48,75,65,29,51,48,49,44,50,58,37,65,72,37,88,84,45,91,62,22,67,58,38,54,52,57,65,63,69,66,62,65,75,52,65,70,69,49,51,52,50,55,55,54,47,52,58,51,42,64,76,67,70,69,82,55,67,73,62,54,51,60,57,31,52,62,43,71,49,66,47,62,66,56,52,54,51,51,56,53,50,38,72,76,54,86,78,63,67,59,62,37,38,35,64,43,67,30,72,66,35,52,50,50,54,51,50,50,54,54,50,60,67,70,56,73,94,81,54,78,58,56,60,52,50,47,52,50,62,74,31,54,27,59,60,58,57,56,75,33,68,70,56,52,52,52,43,51,50,41,60,72,70,52,87,54,64,69,55,35,53,48,44,50,53,55,49,64,72,33,65,33,72,76,53,50,55,67,70,69,67,78,120

Nearest PDB structures (foldseek):
  4r11-assembly3_E  TM=3.600E-01  e=6.431E-01  Caenorhabditis elegans
  6epc-assembly1_Q  TM=2.210E-01  e=1.069E+00  Rattus norvegicus
  7n61-assembly1_1F  TM=1.814E-01  e=3.972E+00  Chlamydomonas reinhardtii
  8re7-assembly1_A  TM=1.973E-01  e=5.573E+00  Homo sapiens

pLDDT: mean 72.01, std 14.77, range [34.25, 94.31]

Foldseek 3Di:
DDDDPVVNVVVVVVVVVVVVVVVVVCVVVVVPVPPDPPPCQLVNLLVVLLVVLVPPPALEAELVSLVSVLCSVPVDDPPRDDLVSVVSNLVSLVSRQEYDPNNLVSLVVLLVCCVPPSRVSSNLSSLLRCLSVQNDDLSSLLSLLVLLLPPPDPCVVSSLVSLQVPSHPDQVVSLVSNLVVLLVCLVVVSDDPVSLLSNLLRRAAEDLVSVVSLLVSVVVRPPDRSQQNHQHYHPVNLVVLLVLLVVLQVPDDDDPSNVVNLVCLLRHHLNSLQPPVSLVVVLVCCCPPPPDPSSNVSSVVSCVVNPCVVVVCVVVVPD

Secondary structure (DSSP, 8-state):
-PPPPHHHHHHHHHHHHHHHHHHHHHHHHHHHSSS------HHHHHHHHHHHHHH--SSEEPHHHHHHHHHHHHHS-TTTS-HHHHHHHHHHHTT--EE-GGGHHHHHHHGGGTT-TTTHHHHHHHHHHHHHTT---HHHHHHHHHHHH-TT-TTHHHHHHHHHTT--S-HHHHHHHHHHHHHHHHHTT---HHHHHHHHTT-EE--HHHHHHHHHHHHHH-S--SGGG--EE-HHHHHHHHHHHHHHHHS-S-STHHHHHHHHHHT--HHHHHH-HHHHHHHHHHHHH---HHHHHHHHHHHHHTTTHHHHHHHHS--